Protein AF-N8W7N8-F1 (afdb_monomer_lite)

pLDDT: mean 91.44, std 11.89, range [26.0, 98.56]

InterPro domains:
  IPR021815 Type VI immunity for VRR-NUC [PF11876] (74-200)

Secondary structure (DSSP, 8-state):
-------PPPHHHHHHHHHHHHHHS-EE-TTS-EEEEEEEEEEEEEESTTSHHHHHHHHHHHHHHHHHS---EEEETTT-SS-EE--HHHHHHHHHHHHH-SS-EEEEESSSSTTS--SSEEEEE--SSSSSPEEEEEEEEGGGGGSHHHHHHHHHHHHHHHHHSEEEEEEEEEEEE--TT-GGGHHHHHHHHHH-TTSB--------

Structure (mmCIF, N/CA/C/O backbone):
data_AF-N8W7N8-F1
#
_entry.id   AF-N8W7N8-F1
#
loop_
_atom_site.group_PDB
_atom_site.id
_atom_site.type_symbol
_atom_site.label_atom_id
_atom_site.label_alt_id
_atom_site.label_comp_id
_atom_site.label_asym_id
_atom_site.label_entity_id
_atom_site.label_seq_id
_atom_site.pdbx_PDB_ins_code
_atom_site.Cartn_x
_atom_site.Cartn_y
_atom_site.Cartn_z
_atom_site.occupancy
_atom_site.B_iso_or_equiv
_atom_site.auth_seq_id
_atom_site.auth_comp_id
_atom_site.auth_asym_id
_atom_site.auth_atom_id
_atom_site.pdbx_PDB_model_num
ATOM 1 N N . MET A 1 1 ? -47.845 -12.592 1.139 1.00 47.28 1 MET A N 1
ATOM 2 C CA . MET A 1 1 ? -46.427 -12.385 0.779 1.00 47.28 1 MET A CA 1
ATOM 3 C C . MET A 1 1 ? -45.935 -11.209 1.610 1.00 47.28 1 MET A C 1
ATOM 5 O O . MET A 1 1 ? -46.330 -10.089 1.321 1.00 47.28 1 MET A O 1
ATOM 9 N N . HIS A 1 2 ? -45.225 -11.456 2.715 1.00 52.06 2 HIS A N 1
ATOM 10 C CA . HIS A 1 2 ? -44.661 -10.369 3.522 1.00 52.06 2 HIS A CA 1
ATOM 11 C C . HIS A 1 2 ? -43.436 -9.820 2.793 1.00 52.06 2 HIS A C 1
ATOM 13 O O . HIS A 1 2 ? -42.448 -10.530 2.623 1.00 52.06 2 HIS A O 1
ATOM 19 N N . LEU A 1 3 ? -43.534 -8.582 2.315 1.00 53.06 3 LEU A N 1
ATOM 20 C CA . LEU A 1 3 ? -42.387 -7.827 1.832 1.00 53.06 3 LEU A CA 1
ATOM 21 C C . LEU A 1 3 ? -41.553 -7.463 3.060 1.00 53.06 3 LEU A C 1
ATOM 23 O O . LEU A 1 3 ? -41.979 -6.661 3.886 1.00 53.06 3 LEU A O 1
ATOM 27 N N . VAL A 1 4 ? -40.401 -8.111 3.218 1.00 64.19 4 VAL A N 1
ATOM 28 C CA . VAL A 1 4 ? -39.387 -7.665 4.173 1.00 64.19 4 VAL A CA 1
ATOM 29 C C . VAL A 1 4 ? -38.777 -6.402 3.574 1.00 64.19 4 VAL A C 1
ATOM 31 O O . VAL A 1 4 ? -38.039 -6.479 2.592 1.00 64.19 4 VAL A O 1
ATOM 34 N N . GLU A 1 5 ? -39.124 -5.236 4.117 1.00 61.53 5 GLU A N 1
ATOM 35 C CA . GLU A 1 5 ? -38.420 -4.000 3.784 1.00 61.53 5 GLU A CA 1
ATOM 36 C C . GLU A 1 5 ? -36.974 -4.133 4.258 1.00 61.53 5 GLU A C 1
ATOM 38 O O . GLU A 1 5 ? -36.689 -4.255 5.450 1.00 61.53 5 GLU A O 1
ATOM 43 N N . LYS A 1 6 ? -36.045 -4.160 3.303 1.00 65.44 6 LYS A N 1
ATOM 44 C CA . LYS A 1 6 ? -34.618 -4.194 3.594 1.00 65.44 6 LYS A CA 1
ATOM 45 C C . LYS A 1 6 ? -34.212 -2.815 4.117 1.00 65.44 6 LYS A C 1
ATOM 47 O O . LYS A 1 6 ? -33.934 -1.918 3.327 1.00 65.44 6 LYS A O 1
ATOM 52 N N . GLN A 1 7 ? -34.192 -2.639 5.435 1.00 76.81 7 GLN A N 1
ATOM 53 C CA . GLN A 1 7 ? -33.527 -1.490 6.043 1.00 76.81 7 GLN A CA 1
ATOM 54 C C . GLN A 1 7 ? -32.016 -1.685 5.912 1.00 76.81 7 GLN A C 1
ATOM 56 O O . GLN A 1 7 ? -31.430 -2.569 6.534 1.00 76.81 7 GLN A O 1
ATOM 61 N N . SER A 1 8 ? -31.395 -0.890 5.045 1.00 80.38 8 SER A N 1
ATOM 62 C CA . SER A 1 8 ? -29.940 -0.775 4.994 1.00 80.38 8 SER A CA 1
ATOM 63 C C . SER A 1 8 ? -29.469 0.095 6.164 1.00 80.38 8 SER A C 1
ATOM 65 O O . SER A 1 8 ? -30.129 1.098 6.447 1.00 80.38 8 SER A O 1
ATOM 67 N N . PRO A 1 9 ? -28.346 -0.238 6.823 1.00 86.81 9 PRO A N 1
ATOM 68 C CA . PRO A 1 9 ? -27.777 0.616 7.859 1.00 86.81 9 PRO A CA 1
ATOM 69 C C . PRO A 1 9 ? -27.464 2.016 7.313 1.00 86.81 9 PRO A C 1
ATOM 71 O O . PRO A 1 9 ? -27.066 2.169 6.155 1.00 86.81 9 PRO A O 1
ATOM 74 N N . SER A 1 10 ? -27.624 3.035 8.151 1.00 92.88 10 SER A N 1
ATOM 75 C CA . SER A 1 10 ? -27.161 4.393 7.865 1.00 92.88 10 SER A CA 1
ATOM 76 C C . SER A 1 10 ? -25.632 4.452 7.801 1.00 92.88 10 SER A C 1
ATOM 78 O O . SER A 1 10 ? -24.935 3.625 8.388 1.00 92.88 10 SER A O 1
ATOM 80 N N . GLU A 1 11 ? -25.081 5.476 7.144 1.00 91.12 11 GLU A N 1
ATOM 81 C CA . GLU A 1 11 ? -23.626 5.687 7.093 1.00 91.12 11 GLU A CA 1
ATOM 82 C C . GLU A 1 11 ? -23.004 5.745 8.495 1.00 91.12 11 GLU A C 1
ATOM 84 O O . GLU A 1 11 ? -21.962 5.144 8.745 1.00 91.12 11 GLU A O 1
ATOM 89 N N . LYS A 1 12 ? -23.682 6.408 9.437 1.00 93.44 12 LYS A N 1
ATOM 90 C CA . LYS A 1 12 ? -23.231 6.508 10.826 1.00 93.44 12 LYS A CA 1
ATOM 91 C C . LYS A 1 12 ? -23.131 5.135 11.497 1.00 93.44 12 LYS A C 1
ATOM 93 O O . LYS A 1 12 ? -22.174 4.888 12.226 1.00 93.44 12 LYS A O 1
ATOM 98 N N . GLU A 1 13 ? -24.102 4.256 11.259 1.00 94.06 13 GLU A N 1
ATOM 99 C CA . GLU A 1 13 ? -24.088 2.888 11.788 1.00 94.06 13 GLU A CA 1
ATOM 100 C C . GLU A 1 13 ? -22.984 2.049 11.137 1.00 94.06 13 GLU A C 1
ATOM 102 O O . GLU A 1 13 ? -22.280 1.333 11.844 1.00 94.06 13 GLU A O 1
ATOM 107 N N . LEU A 1 14 ? -22.764 2.188 9.825 1.00 92.62 14 LEU A N 1
ATOM 108 C CA . LEU A 1 14 ? -21.668 1.509 9.124 1.00 92.62 14 LEU A CA 1
ATOM 109 C C . LEU A 1 14 ? -20.297 1.953 9.645 1.00 92.62 14 LEU A C 1
ATOM 111 O O . LEU A 1 14 ? -19.451 1.115 9.942 1.00 92.62 14 LEU A O 1
ATOM 115 N N . ILE A 1 15 ? -20.080 3.260 9.811 1.00 94.81 15 ILE A N 1
ATOM 116 C CA . ILE A 1 15 ? -18.830 3.795 10.368 1.00 94.81 15 ILE A CA 1
ATOM 117 C C . ILE A 1 15 ? -18.610 3.277 11.793 1.00 94.81 15 ILE A C 1
ATOM 119 O O . ILE A 1 15 ? -17.486 2.928 12.148 1.00 94.81 15 ILE A O 1
ATOM 123 N N . GLN A 1 16 ? -19.665 3.202 12.607 1.00 95.44 16 GLN A N 1
ATOM 124 C CA . GLN A 1 16 ? -19.563 2.667 13.962 1.00 95.44 16 GLN A CA 1
ATOM 125 C C . GLN A 1 16 ? -19.161 1.183 13.963 1.00 95.44 16 GLN A C 1
ATOM 127 O O . GLN A 1 16 ? -18.259 0.807 14.707 1.00 95.44 16 GLN A O 1
ATOM 132 N N . GLN A 1 17 ? -19.746 0.369 13.081 1.00 93.50 17 GLN A N 1
ATOM 133 C CA . GLN A 1 17 ? -19.361 -1.038 12.915 1.00 93.50 17 GLN A CA 1
ATOM 134 C C . GLN A 1 17 ? -17.904 -1.190 12.462 1.00 93.50 17 GLN A C 1
ATOM 136 O O . GLN A 1 17 ? -17.195 -2.065 12.951 1.00 93.50 17 GLN A O 1
ATOM 141 N N . ILE A 1 18 ? -17.427 -0.320 11.564 1.00 94.88 18 ILE A N 1
ATOM 142 C CA . ILE A 1 18 ? -16.023 -0.332 11.134 1.00 94.88 18 ILE A CA 1
ATOM 143 C C . ILE A 1 18 ? -15.091 0.017 12.300 1.00 94.88 18 ILE A C 1
ATOM 145 O O . ILE A 1 18 ? -14.068 -0.638 12.456 1.00 94.88 18 ILE A O 1
ATOM 149 N N . LYS A 1 19 ? -15.443 0.993 13.146 1.00 96.31 19 LYS A N 1
ATOM 150 C CA . LYS A 1 19 ? -14.649 1.347 14.340 1.00 96.31 19 LYS A CA 1
ATOM 151 C C . LYS A 1 19 ? -14.571 0.206 15.353 1.00 96.31 19 LYS A C 1
ATOM 153 O O . LYS A 1 19 ? -13.536 -0.002 15.981 1.00 96.31 19 LYS A O 1
ATOM 158 N N . GLU A 1 20 ? -15.665 -0.529 15.526 1.00 95.38 20 GLU A N 1
ATOM 159 C CA . GLU A 1 20 ? -15.693 -1.723 16.374 1.00 95.38 20 GLU A CA 1
ATOM 160 C C . GLU A 1 20 ? -14.794 -2.820 15.793 1.00 95.38 20 GLU A C 1
ATOM 162 O O . GLU A 1 20 ? -13.919 -3.325 16.498 1.00 95.38 20 GLU A O 1
ATOM 167 N N . ALA A 1 21 ? -14.917 -3.095 14.491 1.00 94.44 21 ALA A N 1
ATOM 168 C CA . ALA A 1 21 ? -14.073 -4.057 13.792 1.00 94.44 21 ALA A CA 1
ATOM 169 C C . ALA A 1 21 ? -12.584 -3.661 13.802 1.00 94.44 21 ALA A C 1
ATOM 171 O O . ALA A 1 21 ? -11.738 -4.519 14.019 1.00 94.44 21 ALA A O 1
ATOM 172 N N . GLU A 1 22 ? -12.240 -2.380 13.626 1.00 95.69 22 GLU A N 1
ATOM 173 C CA . GLU A 1 22 ? -10.859 -1.879 13.724 1.00 95.69 22 GLU A CA 1
ATOM 174 C C . GLU A 1 22 ? -10.228 -2.281 15.061 1.00 95.69 22 GLU A C 1
ATOM 176 O O . GLU A 1 22 ? -9.103 -2.777 15.091 1.00 95.69 22 GLU A O 1
ATOM 181 N N . ARG A 1 23 ? -10.969 -2.120 16.164 1.00 95.44 23 ARG A N 1
ATOM 182 C CA . ARG A 1 23 ? -10.496 -2.493 17.500 1.00 95.44 23 ARG A CA 1
ATOM 183 C C . ARG A 1 23 ? -10.399 -4.007 17.684 1.00 95.44 23 ARG A C 1
ATOM 185 O O . ARG A 1 23 ? -9.456 -4.469 18.319 1.00 95.44 23 ARG A O 1
ATOM 192 N N . GLU A 1 24 ? -11.375 -4.767 17.192 1.00 95.25 24 GLU A N 1
ATOM 193 C CA . GLU A 1 24 ? -11.400 -6.234 17.311 1.00 95.25 24 GLU A CA 1
ATOM 194 C C . GLU A 1 24 ? -10.289 -6.913 16.504 1.00 95.25 24 GLU A C 1
ATOM 196 O O . GLU A 1 24 ? -9.741 -7.931 16.929 1.00 95.25 24 GLU A O 1
ATOM 201 N N . LEU A 1 25 ? -9.970 -6.349 15.339 1.00 95.69 25 LEU A N 1
ATOM 202 C CA . LEU A 1 25 ? -9.059 -6.929 14.356 1.00 95.69 25 LEU A CA 1
ATOM 203 C C . LEU A 1 25 ? -7.611 -6.437 14.500 1.00 95.69 25 LEU A C 1
ATOM 205 O O . LEU A 1 25 ? -6.735 -6.836 13.730 1.00 95.69 25 LEU A O 1
ATOM 209 N N . LEU A 1 26 ? -7.352 -5.561 15.472 1.00 96.62 26 LEU A N 1
ATOM 210 C CA . LEU A 1 26 ? -6.017 -5.069 15.774 1.00 96.62 26 LEU A CA 1
ATOM 211 C C . LEU A 1 26 ? -5.222 -6.126 16.547 1.00 96.62 26 LEU A C 1
ATOM 213 O O . LEU A 1 26 ? -5.566 -6.499 17.670 1.00 96.62 26 LEU A O 1
ATOM 217 N N . MET A 1 27 ? -4.106 -6.558 15.969 1.00 96.12 27 MET A N 1
ATOM 218 C CA . MET A 1 27 ? -3.102 -7.367 16.652 1.00 96.12 27 MET A CA 1
ATOM 219 C C . MET A 1 27 ? -1.889 -6.502 16.967 1.00 96.12 27 MET A C 1
ATOM 221 O O . MET A 1 27 ? -1.332 -5.879 16.066 1.00 96.12 27 MET A O 1
ATOM 225 N N . LEU A 1 28 ? -1.456 -6.506 18.226 1.00 96.31 28 LEU A N 1
ATOM 226 C CA . LEU A 1 28 ? -0.277 -5.777 18.689 1.00 96.31 28 LEU A CA 1
ATOM 227 C C . LEU A 1 28 ? 0.830 -6.739 19.128 1.00 96.31 28 LEU A C 1
ATOM 229 O O . LEU A 1 28 ? 0.559 -7.846 19.604 1.00 96.31 28 LEU A O 1
ATOM 233 N N . ASP A 1 29 ? 2.078 -6.307 18.982 1.00 94.25 29 ASP A N 1
ATOM 234 C CA . ASP A 1 29 ? 3.225 -6.947 19.613 1.00 94.25 29 ASP A CA 1
ATOM 235 C C . ASP A 1 29 ? 3.373 -6.517 21.090 1.00 94.25 29 ASP A C 1
ATOM 237 O O . ASP A 1 29 ? 2.520 -5.841 21.663 1.00 94.25 29 ASP A O 1
ATOM 241 N N . LYS A 1 30 ? 4.469 -6.924 21.743 1.00 94.31 30 LYS A N 1
ATOM 242 C CA . LYS A 1 30 ? 4.734 -6.580 23.155 1.00 94.31 30 LYS A CA 1
ATOM 243 C C . LYS A 1 30 ? 5.088 -5.105 23.384 1.00 94.31 30 LYS A C 1
ATOM 245 O O . LYS A 1 30 ? 5.202 -4.700 24.538 1.00 94.31 30 LYS A O 1
ATOM 250 N N . SER A 1 31 ? 5.318 -4.355 22.313 1.00 94.81 31 SER A N 1
ATOM 251 C CA . SER A 1 31 ? 5.712 -2.946 22.309 1.00 94.81 31 SER A CA 1
ATOM 252 C C . SER A 1 31 ? 4.590 -2.055 21.761 1.00 94.81 31 SER A C 1
ATOM 254 O O . SER A 1 31 ? 4.859 -0.925 21.357 1.00 94.81 31 SER A O 1
ATOM 256 N N . ASP A 1 32 ? 3.354 -2.566 21.713 1.00 94.81 32 ASP A N 1
ATOM 257 C CA . ASP A 1 32 ? 2.173 -1.898 21.159 1.00 94.81 32 ASP A CA 1
ATOM 258 C C . ASP A 1 32 ? 2.303 -1.508 19.671 1.00 94.81 32 ASP A C 1
ATOM 260 O O . ASP A 1 32 ? 1.643 -0.583 19.193 1.00 94.81 32 ASP A O 1
ATOM 264 N N . GLN A 1 33 ? 3.133 -2.222 18.902 1.00 95.19 33 GLN A N 1
ATOM 265 C CA . GLN A 1 33 ? 3.225 -2.063 17.450 1.00 95.19 33 GLN A CA 1
ATOM 266 C C . GLN A 1 33 ? 2.249 -2.997 16.732 1.00 95.19 33 GLN A C 1
ATOM 268 O O . GLN A 1 33 ? 2.130 -4.174 17.071 1.00 95.19 33 GLN A O 1
ATOM 273 N N . ALA A 1 34 ? 1.571 -2.492 15.700 1.00 95.75 34 ALA A N 1
ATOM 274 C CA . ALA A 1 34 ? 0.611 -3.279 14.931 1.00 95.75 34 ALA A CA 1
ATOM 275 C C . ALA A 1 34 ? 1.294 -4.413 14.145 1.00 95.75 34 ALA A C 1
ATOM 277 O O . ALA A 1 34 ? 2.218 -4.181 13.368 1.00 95.75 34 ALA A O 1
ATOM 278 N N . LEU A 1 35 ? 0.796 -5.637 14.311 1.00 95.94 35 LEU A N 1
ATOM 279 C CA . LEU A 1 35 ? 1.160 -6.848 13.561 1.00 95.94 35 LEU A CA 1
ATOM 280 C C . LEU A 1 35 ? 0.059 -7.281 12.583 1.00 95.94 35 LEU A C 1
ATOM 282 O O . LEU A 1 35 ? 0.312 -8.043 11.658 1.00 95.94 35 LEU A O 1
ATOM 286 N N . ALA A 1 36 ? -1.164 -6.805 12.794 1.00 95.44 36 ALA A N 1
ATOM 287 C CA . ALA A 1 36 ? -2.275 -6.906 11.861 1.00 95.44 36 ALA A CA 1
ATOM 288 C C . ALA A 1 36 ? -3.255 -5.776 12.173 1.00 95.44 36 ALA A C 1
ATOM 290 O O . ALA A 1 36 ? -3.486 -5.483 13.348 1.00 95.44 36 ALA A O 1
ATOM 291 N N . GLN A 1 37 ? -3.814 -5.133 11.153 1.00 96.00 37 GLN A N 1
ATOM 292 C CA . GLN A 1 37 ? -4.807 -4.075 11.347 1.00 96.00 37 GLN A CA 1
ATOM 293 C C . GLN A 1 37 ? -5.768 -3.978 10.167 1.00 96.00 37 GLN A C 1
ATOM 295 O O . GLN A 1 37 ? -5.388 -4.247 9.028 1.00 96.00 37 GLN A O 1
ATOM 300 N N . LEU A 1 38 ? -7.003 -3.557 10.440 1.00 96.94 38 LEU A N 1
ATOM 301 C CA . LEU A 1 38 ? -7.981 -3.253 9.401 1.00 96.94 38 LEU A CA 1
ATOM 302 C C . LEU A 1 38 ? -7.470 -2.093 8.532 1.00 96.94 38 LEU A C 1
ATOM 304 O O . LEU A 1 38 ? -7.038 -1.061 9.049 1.00 96.94 38 LEU A O 1
ATOM 308 N N . SER A 1 39 ? -7.520 -2.259 7.215 1.00 96.69 39 SER A N 1
ATOM 309 C CA . SER A 1 39 ? -7.037 -1.273 6.248 1.00 96.69 39 SER A CA 1
ATOM 310 C C . SER A 1 39 ? -8.046 -1.022 5.135 1.00 96.69 39 SER A C 1
ATOM 312 O O . SER A 1 39 ? -8.930 -1.839 4.859 1.00 96.69 39 SER A O 1
ATOM 314 N N . LEU A 1 40 ? -7.892 0.129 4.479 1.00 97.25 40 LEU A N 1
ATOM 315 C CA . LEU A 1 40 ? -8.426 0.345 3.140 1.00 97.25 40 LEU A CA 1
ATOM 316 C C . LEU A 1 40 ? -7.337 -0.013 2.134 1.00 97.25 40 LEU A C 1
ATOM 318 O O . LEU A 1 40 ? -6.282 0.622 2.105 1.00 97.25 40 LEU A O 1
ATOM 322 N N . THR A 1 41 ? -7.603 -1.002 1.298 1.00 96.50 41 THR A N 1
ATOM 323 C CA . THR A 1 41 ? -6.657 -1.525 0.318 1.00 96.50 41 THR A CA 1
ATOM 324 C C . THR A 1 41 ? -7.098 -1.169 -1.086 1.00 96.50 41 THR A C 1
ATOM 326 O O . THR A 1 41 ? -8.279 -1.269 -1.408 1.00 96.50 41 THR A O 1
ATOM 329 N N . ILE A 1 42 ? -6.147 -0.800 -1.940 1.00 97.50 42 ILE A N 1
ATOM 330 C CA . ILE A 1 42 ? -6.302 -0.815 -3.395 1.00 97.50 42 ILE A CA 1
ATOM 331 C C . ILE A 1 42 ? -5.271 -1.795 -3.931 1.00 97.50 42 ILE A C 1
ATOM 333 O O . ILE A 1 42 ? -4.081 -1.502 -3.889 1.00 97.50 42 ILE A O 1
ATOM 337 N N . ARG A 1 43 ? -5.707 -2.926 -4.478 1.00 95.31 43 ARG A N 1
ATOM 338 C CA . ARG A 1 43 ? -4.835 -3.858 -5.190 1.00 95.31 43 ARG A CA 1
ATOM 339 C C . ARG A 1 43 ? -5.222 -3.920 -6.651 1.00 95.31 43 ARG A C 1
ATOM 341 O O . ARG A 1 43 ? -6.366 -4.210 -6.982 1.00 95.31 43 ARG A O 1
ATOM 348 N N . LEU A 1 44 ? -4.252 -3.707 -7.525 1.00 95.12 44 LEU A N 1
ATOM 349 C CA . LEU A 1 44 ? -4.434 -3.720 -8.965 1.00 95.12 44 LEU A CA 1
ATOM 350 C C . LEU A 1 44 ? -3.388 -4.604 -9.623 1.00 95.12 44 LEU A C 1
ATOM 352 O O . LEU A 1 44 ? -2.229 -4.663 -9.217 1.00 95.12 44 LEU A O 1
ATOM 356 N N . TYR A 1 45 ? -3.818 -5.210 -10.710 1.00 94.56 45 TYR A N 1
ATOM 357 C CA . TYR A 1 45 ? -3.005 -5.911 -11.673 1.00 94.56 45 TYR A CA 1
ATOM 358 C C . TYR A 1 45 ? -3.160 -5.181 -12.996 1.00 94.56 45 TYR A C 1
ATOM 360 O O . TYR A 1 45 ? -4.277 -4.859 -13.407 1.00 94.56 45 TYR A O 1
ATOM 368 N N . TYR A 1 46 ? -2.043 -4.854 -13.634 1.00 94.44 46 TYR A N 1
ATOM 369 C CA . TYR A 1 46 ? -2.025 -3.989 -14.807 1.00 94.44 46 TYR A CA 1
ATOM 370 C C . TYR A 1 46 ? -1.063 -4.511 -15.868 1.00 94.44 46 TYR A C 1
ATOM 372 O O . TYR A 1 46 ? -0.052 -5.161 -15.578 1.00 94.44 46 TYR A O 1
ATOM 380 N N . LEU A 1 47 ? -1.413 -4.230 -17.117 1.00 93.62 47 LEU A N 1
ATOM 381 C CA . LEU A 1 47 ? -0.630 -4.591 -18.287 1.00 93.62 47 LEU A CA 1
ATOM 382 C C . LEU A 1 47 ? 0.479 -3.568 -18.523 1.00 93.62 47 LEU A C 1
ATOM 384 O O . LEU A 1 47 ? 0.472 -2.465 -17.971 1.00 93.62 47 LEU A O 1
ATOM 388 N N . ASN A 1 48 ? 1.439 -3.934 -19.370 1.00 92.25 48 ASN A N 1
ATOM 389 C CA . ASN A 1 48 ? 2.457 -3.019 -19.886 1.00 92.25 48 ASN A CA 1
ATOM 390 C C . ASN A 1 48 ? 3.402 -2.400 -18.839 1.00 92.25 48 ASN A C 1
ATOM 392 O O . ASN A 1 48 ? 4.194 -1.529 -19.182 1.00 92.25 48 ASN A O 1
ATOM 396 N N . GLY A 1 49 ? 3.405 -2.871 -17.587 1.00 91.75 49 GLY A N 1
ATOM 397 C CA . GLY A 1 49 ? 4.338 -2.381 -16.565 1.00 91.75 49 GLY A CA 1
ATOM 398 C C . GLY A 1 49 ? 5.805 -2.751 -16.814 1.00 91.75 49 GLY A C 1
ATOM 399 O O . GLY A 1 49 ? 6.687 -2.067 -16.306 1.00 91.75 49 GLY A O 1
ATOM 400 N N . GLY A 1 50 ? 6.071 -3.794 -17.610 1.00 88.50 50 GLY A N 1
ATOM 401 C CA . GLY A 1 50 ? 7.426 -4.237 -17.958 1.00 88.50 50 GLY A CA 1
ATOM 402 C C . GLY A 1 50 ? 8.114 -3.444 -19.076 1.00 88.50 50 GLY A C 1
ATOM 403 O O . GLY A 1 50 ? 9.304 -3.644 -19.302 1.00 88.50 50 GLY A O 1
ATOM 404 N N . ASN A 1 51 ? 7.406 -2.542 -19.769 1.00 90.50 51 ASN A N 1
ATOM 405 C CA . ASN A 1 51 ? 8.019 -1.657 -20.766 1.00 90.50 51 ASN A CA 1
ATOM 406 C C . ASN A 1 51 ? 8.463 -0.317 -20.155 1.00 90.50 51 ASN A C 1
ATOM 408 O O . ASN A 1 51 ? 8.061 0.052 -19.052 1.00 90.50 51 ASN A O 1
ATOM 412 N N . GLU A 1 52 ? 9.262 0.446 -20.905 1.00 91.50 52 GLU A N 1
ATOM 413 C CA . GLU A 1 52 ? 9.796 1.746 -20.469 1.00 91.50 52 GLU A CA 1
ATOM 414 C C . GLU A 1 52 ? 8.709 2.756 -20.057 1.00 91.50 52 GLU A C 1
ATOM 416 O O . GLU A 1 52 ? 8.862 3.480 -19.070 1.00 91.50 52 GLU A O 1
ATOM 421 N N . GLU A 1 53 ? 7.583 2.810 -20.776 1.00 92.69 53 GLU A N 1
ATOM 422 C CA . GLU A 1 53 ? 6.495 3.743 -20.469 1.00 92.69 53 GLU A CA 1
ATOM 423 C C . GLU A 1 53 ? 5.758 3.354 -19.179 1.00 92.69 53 GLU A C 1
ATOM 425 O O . GLU A 1 53 ? 5.533 4.200 -18.309 1.00 92.69 53 GLU A O 1
ATOM 430 N N . GLY A 1 54 ? 5.406 2.076 -19.027 1.00 92.88 54 GLY A N 1
ATOM 431 C CA . GLY A 1 54 ? 4.757 1.535 -17.836 1.00 92.88 54 GLY A CA 1
ATOM 432 C C . GLY A 1 54 ? 5.644 1.657 -16.606 1.00 92.88 54 GLY A C 1
ATOM 433 O O . GLY A 1 54 ? 5.183 2.093 -15.552 1.00 92.88 54 GLY A O 1
ATOM 434 N N . LYS A 1 55 ? 6.943 1.404 -16.761 1.00 92.81 55 LYS A N 1
ATOM 435 C CA . LYS A 1 55 ? 7.943 1.626 -15.718 1.00 92.81 55 LYS A CA 1
ATOM 436 C C . LYS A 1 55 ? 8.033 3.097 -15.307 1.00 92.81 55 LYS A C 1
ATOM 438 O O . LYS A 1 55 ? 8.092 3.407 -14.118 1.00 92.81 55 LYS A O 1
ATOM 443 N N . LYS A 1 56 ? 7.979 4.031 -16.261 1.00 94.81 56 LYS A N 1
ATOM 444 C CA . LYS A 1 56 ? 7.933 5.471 -15.962 1.00 94.81 56 LYS A CA 1
ATOM 445 C C . LYS A 1 56 ? 6.655 5.859 -15.211 1.00 94.81 56 LYS A C 1
ATOM 447 O O . LYS A 1 56 ? 6.727 6.627 -14.254 1.00 94.81 56 LYS A O 1
ATOM 452 N N . LYS A 1 57 ? 5.497 5.314 -15.598 1.00 96.19 57 LYS A N 1
ATOM 453 C CA . LYS A 1 57 ? 4.217 5.510 -14.886 1.00 96.19 57 LYS A CA 1
ATOM 454 C C . LYS A 1 57 ? 4.291 4.984 -13.451 1.00 96.19 57 LYS A C 1
ATOM 456 O O . LYS A 1 57 ? 3.953 5.711 -12.522 1.00 96.19 57 LYS A O 1
ATOM 461 N N . ALA A 1 58 ? 4.816 3.775 -13.269 1.00 96.00 58 ALA A N 1
ATOM 462 C CA . ALA A 1 58 ? 5.098 3.170 -11.972 1.00 96.00 58 ALA A CA 1
ATOM 463 C C . ALA A 1 58 ? 5.974 4.074 -11.084 1.00 96.00 58 ALA A C 1
ATOM 465 O O . ALA A 1 58 ? 5.604 4.374 -9.950 1.00 96.00 58 ALA A O 1
ATOM 466 N N . LEU A 1 59 ? 7.095 4.576 -11.610 1.00 96.88 59 LEU A N 1
ATOM 467 C CA . LEU A 1 59 ? 7.986 5.486 -10.883 1.00 96.88 59 LEU A CA 1
ATOM 468 C C . LEU A 1 59 ? 7.312 6.817 -10.516 1.00 96.88 59 LEU A C 1
ATOM 470 O O . LEU A 1 59 ? 7.503 7.301 -9.402 1.00 96.88 59 LEU A O 1
ATOM 474 N N . ASN A 1 60 ? 6.487 7.384 -11.401 1.00 97.69 60 ASN A N 1
ATOM 475 C CA . ASN A 1 60 ? 5.719 8.599 -11.101 1.00 97.69 60 ASN A CA 1
ATOM 476 C C . ASN A 1 60 ? 4.719 8.378 -9.957 1.00 97.69 60 ASN A C 1
ATOM 478 O O . ASN A 1 60 ? 4.539 9.256 -9.115 1.00 97.69 60 ASN A O 1
ATOM 482 N N . ILE A 1 61 ? 4.081 7.206 -9.910 1.00 98.44 61 ILE A N 1
ATOM 483 C CA . ILE A 1 61 ? 3.155 6.837 -8.835 1.00 98.44 61 ILE A CA 1
ATOM 484 C C . ILE A 1 61 ? 3.904 6.694 -7.502 1.00 98.44 61 ILE A C 1
ATOM 486 O O . ILE A 1 61 ? 3.448 7.234 -6.494 1.00 98.44 61 ILE A O 1
ATOM 490 N N . ILE A 1 62 ? 5.074 6.040 -7.503 1.00 98.12 62 ILE A N 1
ATOM 491 C CA . ILE A 1 62 ? 5.949 5.946 -6.321 1.00 98.12 62 ILE A CA 1
ATOM 492 C C . ILE A 1 62 ? 6.335 7.345 -5.830 1.00 98.12 62 ILE A C 1
ATOM 494 O O . ILE A 1 62 ? 6.227 7.626 -4.637 1.00 98.12 62 ILE A O 1
ATOM 498 N N . ASP A 1 63 ? 6.743 8.239 -6.736 1.00 97.56 63 ASP A N 1
ATOM 499 C CA . ASP A 1 63 ? 7.133 9.603 -6.375 1.00 97.56 63 ASP A CA 1
ATOM 500 C C . ASP A 1 63 ? 5.949 10.401 -5.813 1.00 97.56 63 ASP A C 1
ATOM 502 O O . ASP A 1 63 ? 6.072 11.065 -4.787 1.00 97.56 63 ASP A O 1
ATOM 50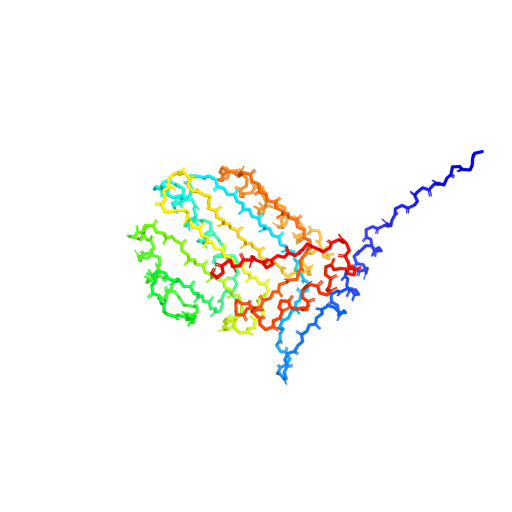6 N N . LYS A 1 64 ? 4.757 10.272 -6.405 1.00 98.44 64 LYS A N 1
ATOM 507 C CA . LYS A 1 64 ? 3.543 10.879 -5.849 1.00 98.44 64 LYS A CA 1
ATOM 508 C C . LYS A 1 64 ? 3.255 10.361 -4.438 1.00 98.44 64 LYS A C 1
ATOM 510 O O . LYS A 1 64 ? 2.985 11.165 -3.548 1.00 98.44 64 LYS A O 1
ATOM 515 N N . PHE A 1 65 ? 3.319 9.048 -4.221 1.00 98.56 65 PHE A N 1
ATOM 516 C CA . PHE A 1 65 ? 3.041 8.438 -2.919 1.00 98.56 65 PHE A CA 1
ATOM 517 C C . PHE A 1 65 ? 4.035 8.906 -1.852 1.00 98.56 65 PHE A C 1
ATOM 519 O O . PHE A 1 65 ? 3.620 9.356 -0.784 1.00 98.56 65 PHE A O 1
ATOM 526 N N . LYS A 1 66 ? 5.338 8.905 -2.171 1.00 97.44 66 LYS A N 1
ATOM 527 C CA . LYS A 1 66 ? 6.388 9.366 -1.250 1.00 97.44 66 LYS A CA 1
ATOM 528 C C . LYS A 1 66 ? 6.180 10.824 -0.813 1.00 97.44 66 LYS A C 1
ATOM 530 O O . LYS A 1 66 ? 6.474 11.168 0.321 1.00 97.44 66 LYS A O 1
ATOM 535 N N . ASN A 1 67 ? 5.703 11.678 -1.723 1.00 98.06 67 ASN A N 1
ATOM 536 C CA . ASN A 1 67 ? 5.507 13.103 -1.463 1.00 98.06 67 ASN A CA 1
ATOM 537 C C . ASN A 1 67 ? 4.194 13.367 -0.707 1.00 98.06 67 ASN A C 1
ATOM 539 O O . ASN A 1 67 ? 3.962 14.490 -0.270 1.00 98.06 67 ASN A O 1
ATOM 543 N N . THR A 1 68 ? 3.329 12.355 -0.585 1.00 98.25 68 THR A N 1
ATOM 544 C CA . THR A 1 68 ? 2.026 12.462 0.085 1.00 98.25 68 THR A CA 1
ATOM 545 C C . THR A 1 68 ? 2.104 12.005 1.544 1.00 98.25 68 THR A C 1
ATOM 547 O O . THR A 1 68 ? 1.462 12.611 2.398 1.00 98.25 68 THR A O 1
ATOM 550 N N . TYR A 1 69 ? 2.900 10.973 1.853 1.00 98.38 69 TYR A N 1
ATOM 551 C CA . TYR A 1 69 ? 2.894 10.329 3.172 1.00 98.38 69 TYR A CA 1
ATOM 552 C C . TYR A 1 69 ? 4.265 10.346 3.866 1.00 98.38 69 TYR A C 1
ATOM 554 O O . TYR A 1 69 ? 5.297 10.269 3.200 1.00 98.38 69 TYR A O 1
ATOM 562 N N . PRO A 1 70 ? 4.302 10.393 5.212 1.00 97.25 70 PRO A N 1
ATOM 563 C CA . PRO A 1 70 ? 5.540 10.452 5.990 1.00 97.25 70 PRO A CA 1
ATOM 564 C C . PRO A 1 70 ? 6.182 9.062 6.131 1.00 97.25 70 PRO A C 1
ATOM 566 O O . PRO A 1 70 ? 6.133 8.434 7.190 1.00 97.25 70 PRO A O 1
ATOM 569 N N . LEU A 1 71 ? 6.743 8.550 5.037 1.00 98.44 71 LEU A N 1
ATOM 570 C CA . LEU A 1 71 ? 7.375 7.231 4.988 1.00 98.44 71 LEU A CA 1
ATOM 571 C C . LEU A 1 71 ? 8.560 7.131 5.958 1.00 98.44 71 LEU A C 1
ATOM 573 O O . LEU A 1 71 ? 9.336 8.073 6.098 1.00 98.44 71 LEU A O 1
ATOM 577 N N . LYS A 1 72 ? 8.714 5.965 6.593 1.00 98.38 72 LYS A N 1
ATOM 578 C CA . LYS A 1 72 ? 9.784 5.686 7.566 1.00 98.38 72 LYS A CA 1
ATOM 579 C C . LYS A 1 72 ? 10.792 4.662 7.070 1.00 98.38 72 LYS A C 1
ATOM 581 O O . LYS A 1 72 ? 11.964 4.735 7.430 1.00 98.38 72 LYS A O 1
ATOM 586 N N . SER A 1 73 ? 10.369 3.712 6.241 1.00 98.44 73 SER A N 1
ATOM 587 C CA . SER A 1 73 ? 11.271 2.714 5.670 1.00 98.44 73 SER A CA 1
ATOM 588 C C . SER A 1 73 ? 10.833 2.279 4.275 1.00 98.44 73 SER A C 1
ATOM 590 O O . SER A 1 73 ? 9.704 2.517 3.834 1.00 98.44 73 SER A O 1
ATOM 592 N N . HIS A 1 74 ? 11.759 1.662 3.547 1.00 98.44 74 HIS A N 1
ATOM 593 C CA . HIS A 1 74 ? 11.455 1.026 2.276 1.00 98.44 74 HIS A CA 1
ATOM 594 C C . HIS A 1 74 ? 12.359 -0.174 2.007 1.00 98.44 74 HIS A C 1
ATOM 596 O O . HIS A 1 74 ? 13.480 -0.265 2.509 1.00 98.44 74 HIS A O 1
ATOM 602 N N . PHE A 1 75 ? 11.886 -1.065 1.145 1.00 98.12 75 PHE A N 1
ATOM 603 C CA . PHE A 1 75 ? 12.641 -2.188 0.621 1.00 98.12 75 PHE A CA 1
ATOM 604 C C . PHE A 1 75 ? 12.569 -2.180 -0.904 1.00 98.12 75 PHE A C 1
ATOM 606 O O . PHE A 1 75 ? 11.490 -2.239 -1.483 1.00 98.12 75 PHE A O 1
ATOM 613 N N . ALA A 1 76 ? 13.723 -2.064 -1.557 1.00 97.31 76 ALA A N 1
ATOM 614 C CA . ALA A 1 76 ? 13.847 -2.132 -3.008 1.00 97.31 76 ALA A CA 1
ATOM 615 C C . ALA A 1 76 ? 14.631 -3.401 -3.364 1.00 97.31 76 ALA A C 1
ATOM 617 O O . ALA A 1 76 ? 15.864 -3.391 -3.310 1.00 97.31 76 ALA A O 1
ATOM 618 N N . ALA A 1 77 ? 13.935 -4.484 -3.722 1.00 94.69 77 ALA A N 1
ATOM 619 C CA . ALA A 1 77 ? 14.536 -5.815 -3.892 1.00 94.69 77 ALA A CA 1
ATOM 620 C C . ALA A 1 77 ? 15.578 -5.875 -5.028 1.00 94.69 77 ALA A C 1
ATOM 622 O O . ALA A 1 77 ? 16.481 -6.704 -5.029 1.00 94.69 77 ALA A O 1
ATOM 623 N N . PHE A 1 78 ? 15.528 -4.926 -5.965 1.00 91.75 78 PHE A N 1
ATOM 624 C CA . PHE A 1 78 ? 16.527 -4.752 -7.026 1.00 91.75 78 PHE A CA 1
ATOM 625 C C . PHE A 1 78 ? 17.827 -4.055 -6.566 1.00 91.75 78 PHE A C 1
ATOM 627 O O . PHE A 1 78 ? 18.714 -3.784 -7.384 1.00 91.75 78 PHE A O 1
ATOM 634 N N . LYS A 1 79 ? 17.934 -3.686 -5.283 1.00 93.06 79 LYS A N 1
ATOM 635 C CA . LYS A 1 79 ? 19.019 -2.842 -4.756 1.00 93.06 79 LYS A CA 1
ATOM 636 C C . LYS A 1 79 ? 19.511 -3.248 -3.365 1.00 93.06 79 LYS A C 1
ATOM 638 O O . LYS A 1 79 ? 20.707 -3.121 -3.111 1.00 93.06 79 LYS A O 1
ATOM 643 N N . SER A 1 80 ? 18.634 -3.661 -2.455 1.00 85.62 80 SER A N 1
ATOM 644 C CA . SER A 1 80 ? 18.995 -4.023 -1.079 1.00 85.62 80 SER A CA 1
ATOM 645 C C . SER A 1 80 ? 18.605 -5.461 -0.750 1.00 85.62 80 SER A C 1
ATOM 647 O O . SER A 1 80 ? 17.766 -6.048 -1.419 1.00 85.62 80 SER A O 1
ATOM 649 N N . ASN A 1 81 ? 19.208 -6.014 0.307 1.00 89.75 81 ASN A N 1
ATOM 650 C CA . ASN A 1 81 ? 18.862 -7.337 0.849 1.00 89.75 81 ASN A CA 1
ATOM 651 C C . ASN A 1 81 ? 17.767 -7.266 1.932 1.00 89.75 81 ASN A C 1
ATOM 653 O O . ASN A 1 81 ? 17.493 -8.258 2.597 1.00 89.75 81 ASN A O 1
ATOM 657 N N . GLY A 1 82 ? 17.196 -6.084 2.163 1.00 94.38 82 GLY A N 1
ATOM 658 C CA . GLY A 1 82 ? 16.189 -5.853 3.191 1.00 94.38 82 GLY A CA 1
ATOM 659 C C . GLY A 1 82 ? 15.798 -4.384 3.303 1.00 94.38 82 GLY A C 1
ATOM 660 O O . GLY A 1 82 ? 16.212 -3.548 2.484 1.00 94.38 82 GLY A O 1
ATOM 661 N N . PHE A 1 83 ? 15.001 -4.090 4.329 1.00 97.31 83 PHE A N 1
ATOM 662 C CA . PHE A 1 83 ? 14.521 -2.747 4.634 1.00 97.31 83 PHE A CA 1
ATOM 663 C C . PHE A 1 83 ? 15.658 -1.803 5.016 1.00 97.31 83 PHE A C 1
ATOM 665 O O . PHE A 1 83 ? 16.598 -2.172 5.720 1.00 97.31 83 PHE A O 1
ATOM 672 N N . VAL A 1 84 ? 15.535 -0.561 4.565 1.00 97.75 84 VAL A N 1
ATOM 673 C CA . VAL A 1 84 ? 16.379 0.559 4.977 1.00 97.75 84 VAL A CA 1
ATOM 674 C C . VAL A 1 84 ? 15.497 1.726 5.406 1.00 97.75 84 VAL A C 1
ATOM 676 O O . VAL A 1 84 ? 14.355 1.852 4.957 1.00 97.75 84 VAL A O 1
ATOM 679 N N . GLU A 1 85 ? 16.037 2.587 6.266 1.00 98.25 85 GLU A N 1
ATOM 680 C CA . GLU A 1 85 ? 15.380 3.829 6.671 1.00 98.25 85 GLU A CA 1
ATOM 681 C C . GLU A 1 85 ? 15.076 4.707 5.452 1.00 98.25 85 GLU A C 1
ATOM 683 O O . GLU A 1 85 ? 15.910 4.864 4.553 1.00 98.25 85 GLU A O 1
ATOM 688 N N . PHE A 1 86 ? 13.881 5.294 5.436 1.00 98.31 86 PHE A N 1
ATOM 689 C CA . PHE A 1 86 ? 13.450 6.186 4.376 1.00 98.31 86 PHE A CA 1
ATOM 690 C C . PHE A 1 86 ? 14.030 7.585 4.587 1.00 98.31 86 PHE A C 1
ATOM 692 O O . PHE A 1 86 ? 13.583 8.373 5.412 1.00 98.31 86 PHE A O 1
ATOM 699 N N . THR A 1 87 ? 15.036 7.896 3.783 1.00 98.06 87 THR A N 1
ATOM 700 C CA . THR A 1 87 ? 15.675 9.213 3.673 1.00 98.06 87 THR A CA 1
ATOM 701 C C . THR A 1 87 ? 15.760 9.630 2.210 1.00 98.06 87 THR A C 1
ATOM 703 O O . THR A 1 87 ? 15.847 8.764 1.331 1.00 98.06 87 THR A O 1
ATOM 706 N N . ASP A 1 88 ? 15.869 10.931 1.924 1.00 97.12 88 ASP A N 1
ATOM 707 C CA . ASP A 1 88 ? 16.090 11.424 0.554 1.00 97.12 88 ASP A CA 1
ATOM 708 C C . ASP A 1 88 ? 17.268 10.717 -0.125 1.00 97.12 88 ASP A C 1
ATOM 710 O O . ASP A 1 88 ? 17.176 10.277 -1.271 1.00 97.12 88 ASP A O 1
ATOM 714 N N . LYS A 1 89 ? 18.369 10.517 0.607 1.00 97.94 89 LYS A N 1
ATOM 715 C CA . LYS A 1 89 ? 19.551 9.811 0.102 1.00 97.94 89 LYS A CA 1
ATOM 716 C C . LYS A 1 89 ? 19.240 8.355 -0.260 1.00 97.94 89 LYS A C 1
ATOM 718 O O . LYS A 1 89 ? 19.645 7.891 -1.329 1.00 97.94 89 LYS A O 1
ATOM 723 N N . SER A 1 90 ? 18.550 7.624 0.618 1.00 97.75 90 SER A N 1
ATOM 724 C CA . SER A 1 90 ? 18.187 6.218 0.381 1.00 97.75 90 SER A CA 1
ATOM 725 C C . SER A 1 90 ? 17.234 6.062 -0.811 1.00 97.75 90 SER A C 1
ATOM 727 O O . SER A 1 90 ? 17.480 5.199 -1.665 1.00 97.75 90 SER A O 1
ATOM 729 N N . TYR A 1 91 ? 16.247 6.964 -0.921 1.00 97.94 91 TYR A N 1
ATOM 730 C CA . TYR A 1 91 ? 15.269 7.020 -1.997 1.00 97.94 91 TYR A CA 1
ATOM 731 C C . TYR A 1 91 ? 15.944 7.337 -3.325 1.00 97.94 91 TYR A C 1
ATOM 733 O O . TYR A 1 91 ? 15.823 6.551 -4.254 1.00 97.94 91 TYR A O 1
ATOM 741 N N . GLN A 1 92 ? 16.719 8.423 -3.418 1.00 97.56 92 GLN A N 1
ATOM 742 C CA . GLN A 1 92 ? 17.394 8.808 -4.664 1.00 97.56 92 GLN A CA 1
ATOM 743 C C . GLN A 1 92 ? 18.369 7.725 -5.139 1.00 97.56 92 GLN A C 1
ATOM 745 O O . GLN A 1 92 ? 18.469 7.431 -6.330 1.00 97.56 92 GLN A O 1
ATOM 750 N N . SER A 1 93 ? 19.053 7.070 -4.199 1.00 97.00 93 SER A N 1
ATOM 751 C CA . SER A 1 93 ? 19.912 5.927 -4.499 1.00 97.00 93 SER A CA 1
ATOM 752 C C . SER A 1 93 ? 19.127 4.735 -5.066 1.00 97.00 93 SER A C 1
ATOM 754 O O . SER A 1 93 ? 19.595 4.102 -6.012 1.00 97.00 93 SER A O 1
ATOM 756 N N . ALA A 1 94 ? 17.948 4.423 -4.518 1.00 97.50 94 ALA A N 1
ATOM 757 C CA . ALA A 1 94 ? 17.077 3.377 -5.053 1.00 97.50 94 ALA A CA 1
ATOM 758 C C . ALA A 1 94 ? 16.455 3.782 -6.393 1.00 97.50 94 ALA A C 1
ATOM 760 O O . ALA A 1 94 ? 16.532 3.010 -7.338 1.00 97.50 94 ALA A O 1
ATOM 761 N N . TYR A 1 95 ? 15.948 5.007 -6.519 1.00 97.12 95 TYR A N 1
ATOM 762 C CA . TYR A 1 95 ? 15.360 5.549 -7.740 1.00 97.12 95 TYR A CA 1
ATOM 763 C C . TYR A 1 95 ? 16.340 5.504 -8.917 1.00 97.12 95 TYR A C 1
ATOM 765 O O . TYR A 1 95 ? 15.994 5.031 -9.995 1.00 97.12 95 TYR A O 1
ATOM 773 N N . LYS A 1 96 ? 17.604 5.896 -8.707 1.00 96.12 96 LYS A N 1
ATOM 774 C CA . LYS A 1 96 ? 18.639 5.779 -9.744 1.00 96.12 96 LYS A CA 1
ATOM 775 C C . LYS A 1 96 ? 18.804 4.333 -10.220 1.00 96.12 96 LYS A C 1
ATOM 777 O O . LYS A 1 96 ? 18.865 4.094 -11.417 1.00 96.12 96 LYS A O 1
ATOM 782 N N . LYS A 1 97 ? 18.838 3.366 -9.296 1.00 96.06 97 LYS A N 1
ATOM 783 C CA . LYS A 1 97 ? 18.930 1.941 -9.650 1.00 96.06 97 LYS A CA 1
ATOM 784 C C . LYS A 1 97 ? 17.646 1.427 -10.311 1.00 96.06 97 LYS A C 1
ATOM 786 O O . LYS A 1 97 ? 17.711 0.558 -11.176 1.00 96.06 97 LYS A O 1
ATOM 791 N N . ALA A 1 98 ? 16.504 1.987 -9.926 1.00 95.25 98 ALA A N 1
ATOM 792 C CA . ALA A 1 98 ? 15.201 1.687 -10.489 1.00 95.25 98 ALA A CA 1
ATOM 793 C C . ALA A 1 98 ? 15.149 2.045 -11.983 1.00 95.25 98 ALA A C 1
ATOM 795 O O . ALA A 1 98 ? 14.567 1.299 -12.757 1.00 95.25 98 ALA A O 1
ATOM 796 N N . LEU A 1 99 ? 15.816 3.116 -12.427 1.00 93.12 99 LEU A N 1
ATOM 797 C CA . LEU A 1 99 ? 15.900 3.467 -13.853 1.00 93.12 99 LEU A CA 1
ATOM 798 C C . LEU A 1 99 ? 16.606 2.390 -14.693 1.00 93.12 99 LEU A C 1
ATOM 800 O O . LEU A 1 99 ? 16.167 2.125 -15.806 1.00 93.12 99 LEU A O 1
ATOM 804 N N . ASP A 1 100 ? 17.590 1.687 -14.129 1.00 90.88 100 ASP A N 1
ATOM 805 C CA . ASP A 1 100 ? 18.417 0.715 -14.862 1.00 90.88 100 ASP A CA 1
ATOM 806 C C . ASP A 1 100 ? 17.966 -0.751 -14.700 1.00 90.88 100 ASP A C 1
ATOM 808 O O . ASP A 1 100 ? 18.519 -1.643 -15.341 1.00 90.88 100 ASP A O 1
ATOM 812 N N . THR A 1 101 ? 17.018 -1.050 -13.803 1.00 89.19 101 THR A N 1
ATOM 813 C CA . THR A 1 101 ? 16.572 -2.438 -13.562 1.00 89.19 101 THR A CA 1
ATOM 814 C C . THR A 1 101 ? 15.506 -2.897 -14.555 1.00 89.19 101 THR A C 1
ATOM 816 O O . THR A 1 101 ? 14.618 -2.132 -14.919 1.00 89.19 101 THR A O 1
ATOM 819 N N . ASN A 1 102 ? 15.532 -4.172 -14.938 1.00 84.50 102 ASN A N 1
ATOM 820 C CA . ASN A 1 102 ? 14.504 -4.758 -15.807 1.00 84.50 102 ASN A CA 1
ATOM 821 C C . ASN A 1 102 ? 13.192 -5.044 -15.061 1.00 84.50 102 ASN A C 1
ATOM 823 O O . ASN A 1 102 ? 12.135 -5.106 -15.671 1.00 84.50 102 ASN A O 1
ATOM 827 N N . VAL A 1 103 ? 13.267 -5.252 -13.746 1.00 88.62 103 VAL A N 1
ATOM 828 C CA . VAL A 1 103 ? 12.113 -5.530 -12.885 1.00 88.62 103 VAL A CA 1
ATOM 829 C C . VAL A 1 103 ? 12.174 -4.583 -11.699 1.00 88.62 103 VAL A C 1
ATOM 831 O O . VAL A 1 103 ? 13.194 -4.513 -11.005 1.00 88.62 103 VAL A O 1
ATOM 834 N N . LEU A 1 104 ? 11.092 -3.840 -11.491 1.00 93.19 104 LEU A N 1
ATOM 835 C CA . LEU A 1 104 ? 10.865 -3.069 -10.283 1.00 93.19 104 LEU A CA 1
ATOM 836 C C . LEU A 1 104 ? 10.123 -3.941 -9.288 1.00 93.19 104 LEU A C 1
ATOM 838 O O . LEU A 1 104 ? 9.049 -4.441 -9.591 1.00 93.19 104 LEU A O 1
ATOM 842 N N . GLU A 1 105 ? 10.685 -4.061 -8.097 1.00 95.19 105 GLU A N 1
ATOM 843 C CA . GLU A 1 105 ? 10.011 -4.585 -6.919 1.00 95.19 105 GLU A CA 1
ATOM 844 C C . GLU A 1 105 ? 10.381 -3.668 -5.754 1.00 95.19 105 GLU A C 1
ATOM 846 O O . GLU A 1 105 ? 11.551 -3.578 -5.359 1.00 95.19 105 GLU A O 1
ATOM 851 N N . TRP A 1 106 ? 9.404 -2.890 -5.289 1.00 97.56 106 TRP A N 1
ATOM 852 C CA . TRP A 1 106 ? 9.622 -1.852 -4.287 1.00 97.56 106 TRP A CA 1
ATOM 853 C C . TRP A 1 106 ? 8.447 -1.794 -3.314 1.00 97.56 106 TRP A C 1
ATOM 855 O O . TRP A 1 106 ? 7.288 -1.721 -3.712 1.00 97.56 106 TRP A O 1
ATOM 865 N N . HIS A 1 107 ? 8.764 -1.805 -2.029 1.00 97.94 107 HIS A N 1
ATOM 866 C CA . HIS A 1 107 ? 7.843 -1.602 -0.927 1.00 97.94 107 HIS A CA 1
ATOM 867 C C . HIS A 1 107 ? 8.217 -0.328 -0.157 1.00 97.94 107 HIS A C 1
ATOM 869 O O . HIS A 1 107 ? 9.378 -0.156 0.213 1.00 97.94 107 HIS A O 1
ATOM 875 N N . LEU A 1 108 ? 7.261 0.567 0.083 1.00 98.56 108 LEU A N 1
ATOM 876 C CA . LEU A 1 108 ? 7.420 1.817 0.828 1.00 98.56 108 LEU A CA 1
ATOM 877 C C . LEU A 1 108 ? 6.382 1.854 1.946 1.00 98.56 108 LEU A C 1
ATOM 879 O O . LEU A 1 108 ? 5.220 1.549 1.695 1.00 98.56 108 LEU A O 1
ATOM 883 N N . THR A 1 109 ? 6.778 2.232 3.161 1.00 98.50 109 THR A N 1
ATOM 884 C CA . THR A 1 109 ? 5.876 2.147 4.315 1.00 98.50 109 THR A CA 1
ATOM 885 C C . THR A 1 109 ? 6.164 3.193 5.389 1.00 98.50 109 THR A C 1
ATOM 887 O O . THR A 1 109 ? 7.289 3.673 5.551 1.00 98.50 109 THR A O 1
ATOM 890 N N . THR A 1 110 ? 5.139 3.538 6.166 1.00 98.19 110 THR A N 1
ATOM 891 C CA . THR A 1 110 ? 5.277 4.318 7.408 1.00 98.19 110 THR A CA 1
ATOM 892 C C . THR A 1 110 ? 5.692 3.469 8.610 1.00 98.19 110 THR A C 1
ATOM 894 O O . THR A 1 110 ? 5.864 4.012 9.699 1.00 98.19 110 THR A O 1
ATOM 897 N N . ALA A 1 111 ? 5.831 2.151 8.449 1.00 97.38 111 ALA A N 1
ATOM 898 C CA . ALA A 1 111 ? 6.456 1.278 9.437 1.00 97.38 111 ALA A CA 1
ATOM 899 C C . ALA A 1 111 ? 7.980 1.472 9.463 1.00 97.38 111 ALA A C 1
ATOM 901 O O . ALA A 1 111 ? 8.601 1.810 8.455 1.00 97.38 111 ALA A O 1
ATOM 902 N N . GLU A 1 112 ? 8.601 1.230 10.614 1.00 95.56 112 GLU A N 1
ATOM 903 C CA . GLU A 1 112 ? 10.059 1.354 10.786 1.00 95.56 112 GLU A CA 1
ATOM 904 C C . GLU A 1 112 ? 10.831 0.178 10.175 1.00 95.56 112 GLU A C 1
ATOM 906 O O . GLU A 1 112 ? 12.021 0.293 9.893 1.00 95.56 112 GLU A O 1
ATOM 911 N N . SER A 1 113 ? 10.156 -0.947 9.935 1.00 95.38 113 SER A N 1
ATOM 912 C CA . SER A 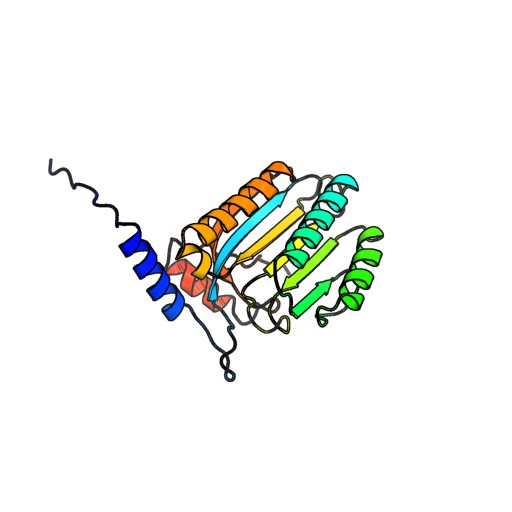1 113 ? 10.730 -2.131 9.301 1.00 95.38 113 SER A CA 1
ATOM 913 C C . SER A 1 113 ? 9.646 -2.994 8.649 1.00 95.38 113 SER A C 1
ATOM 915 O O . SER A 1 113 ? 8.454 -2.734 8.812 1.00 95.38 113 SER A O 1
ATOM 917 N N . GLY A 1 114 ? 10.062 -4.062 7.966 1.00 94.38 114 GLY A N 1
ATOM 918 C CA . GLY A 1 114 ? 9.165 -5.082 7.421 1.00 94.38 114 GLY A CA 1
ATOM 919 C C . GLY A 1 114 ? 8.493 -5.985 8.461 1.00 94.38 114 GLY A C 1
ATOM 920 O O . GLY A 1 114 ? 7.642 -6.781 8.080 1.00 94.38 114 GLY A O 1
ATOM 921 N N . GLN A 1 115 ? 8.839 -5.858 9.748 1.00 95.38 115 GLN A N 1
ATOM 922 C CA . GLN A 1 115 ? 8.359 -6.725 10.835 1.00 95.38 115 GLN A CA 1
ATOM 923 C C . GLN A 1 115 ? 7.061 -6.233 11.489 1.00 95.38 115 GLN A C 1
ATOM 925 O O . GLN A 1 115 ? 6.418 -6.985 12.215 1.00 95.38 115 GLN A O 1
ATOM 930 N N . VAL A 1 116 ? 6.661 -4.987 11.221 1.00 95.88 116 VAL A N 1
ATOM 931 C CA . VAL A 1 116 ? 5.423 -4.390 11.740 1.00 95.88 116 VAL A CA 1
ATOM 932 C C . VAL A 1 116 ? 4.572 -3.843 10.598 1.00 95.88 116 VAL A C 1
ATOM 934 O O . VAL A 1 116 ? 5.070 -3.524 9.517 1.00 95.88 116 VAL A O 1
ATOM 937 N N . SER A 1 117 ? 3.269 -3.762 10.828 1.00 95.62 117 SER A N 1
ATOM 938 C CA . SER A 1 117 ? 2.293 -3.244 9.879 1.00 95.62 117 SER A CA 1
ATOM 939 C C . SER A 1 117 ? 2.390 -1.719 9.774 1.00 95.62 117 SER A C 1
ATOM 941 O O . SER A 1 117 ? 2.438 -1.011 10.779 1.00 95.62 117 SER A O 1
ATOM 943 N N . GLY A 1 118 ? 2.402 -1.199 8.544 1.00 96.06 118 GLY A N 1
ATOM 944 C CA . GLY A 1 118 ? 2.368 0.239 8.270 1.00 96.06 118 GLY A CA 1
ATOM 945 C C . GLY A 1 118 ? 0.947 0.762 8.073 1.00 96.06 118 GLY A C 1
ATOM 946 O O . GLY A 1 118 ? 0.073 0.036 7.610 1.00 96.06 118 GLY A O 1
ATOM 947 N N . ASN A 1 119 ? 0.724 2.042 8.378 1.00 96.50 119 ASN A N 1
ATOM 948 C CA . ASN A 1 119 ? -0.552 2.716 8.109 1.00 96.50 119 ASN A CA 1
ATOM 949 C C . ASN A 1 119 ? -0.696 3.081 6.635 1.00 96.50 119 ASN A C 1
ATOM 951 O O . ASN A 1 119 ? -1.758 2.885 6.059 1.00 96.50 119 ASN A O 1
ATOM 955 N N . TYR A 1 120 ? 0.380 3.596 6.038 1.00 98.31 120 TYR A N 1
ATOM 956 C CA . TYR A 1 120 ? 0.448 3.840 4.605 1.00 98.31 120 TYR A CA 1
ATOM 957 C C . TYR A 1 120 ? 1.507 2.934 4.007 1.00 98.31 120 TYR A C 1
ATOM 959 O O . TYR A 1 120 ? 2.666 2.976 4.429 1.00 98.31 120 TYR A O 1
ATOM 967 N N . VAL A 1 121 ? 1.103 2.126 3.033 1.00 98.25 121 VAL A N 1
ATOM 968 C CA . VAL A 1 121 ? 1.970 1.174 2.339 1.00 98.25 121 VAL A CA 1
ATOM 969 C C . VAL A 1 121 ? 1.752 1.290 0.841 1.00 98.25 121 VAL A C 1
ATOM 971 O O . VAL A 1 121 ? 0.613 1.372 0.392 1.00 98.25 121 VAL A O 1
ATOM 974 N N . LEU A 1 122 ? 2.843 1.258 0.081 1.00 98.44 122 LEU A N 1
ATOM 975 C CA . LEU A 1 122 ? 2.839 1.047 -1.361 1.00 98.44 122 LEU A CA 1
ATOM 976 C C . LEU A 1 122 ? 3.761 -0.126 -1.684 1.00 98.44 122 LEU A C 1
ATOM 978 O O . LEU A 1 122 ? 4.965 -0.043 -1.442 1.00 98.44 122 LEU A O 1
ATOM 982 N N . SER A 1 123 ? 3.210 -1.181 -2.276 1.00 97.19 123 SER A N 1
ATOM 983 C CA . SER A 1 123 ? 3.970 -2.268 -2.895 1.00 97.19 123 SER A CA 1
ATOM 984 C C . SER A 1 123 ? 3.775 -2.226 -4.404 1.00 97.19 123 SER A C 1
ATOM 986 O O . SER A 1 123 ? 2.654 -2.094 -4.892 1.00 97.19 123 SER A O 1
ATOM 988 N N . ILE A 1 124 ? 4.857 -2.370 -5.158 1.00 96.31 124 ILE A N 1
ATOM 989 C CA . ILE A 1 124 ? 4.813 -2.410 -6.617 1.00 96.31 124 ILE A CA 1
ATOM 990 C C . ILE A 1 124 ? 5.720 -3.505 -7.156 1.00 96.31 124 ILE A C 1
ATOM 992 O O . ILE A 1 124 ? 6.850 -3.653 -6.693 1.00 96.31 124 ILE A O 1
ATOM 996 N N . GLY A 1 125 ? 5.225 -4.218 -8.167 1.00 94.75 125 GLY A N 1
ATOM 997 C CA . GLY A 1 125 ? 5.988 -5.158 -8.974 1.00 94.75 125 GLY A CA 1
ATOM 998 C C . GLY A 1 125 ? 5.722 -4.943 -10.460 1.00 94.75 125 GLY A C 1
ATOM 999 O O . GLY A 1 125 ? 4.564 -4.939 -10.877 1.00 94.75 125 GLY A O 1
ATOM 1000 N N . THR A 1 126 ? 6.763 -4.782 -11.275 1.00 93.94 126 THR A N 1
ATOM 1001 C CA . THR A 1 126 ? 6.620 -4.788 -12.738 1.00 93.94 126 THR A CA 1
ATOM 1002 C C . THR A 1 126 ? 6.941 -6.160 -13.308 1.00 93.94 126 THR A C 1
ATOM 1004 O O . THR A 1 126 ? 7.842 -6.856 -12.845 1.00 93.94 126 THR A O 1
ATOM 1007 N N . ALA A 1 127 ? 6.228 -6.542 -14.360 1.00 88.31 127 ALA A N 1
ATOM 1008 C CA . ALA A 1 127 ? 6.589 -7.702 -15.156 1.00 88.31 127 ALA A CA 1
ATOM 1009 C C . ALA A 1 127 ? 7.992 -7.539 -15.764 1.00 88.31 127 ALA A C 1
ATOM 1011 O O . ALA A 1 127 ? 8.472 -6.426 -15.972 1.00 88.31 127 ALA A O 1
ATOM 1012 N N . ARG A 1 128 ? 8.646 -8.665 -16.066 1.00 82.38 128 ARG A N 1
ATOM 1013 C CA . ARG A 1 128 ? 9.953 -8.681 -16.746 1.00 82.38 128 ARG A CA 1
ATOM 1014 C C . ARG A 1 128 ? 9.851 -8.309 -18.228 1.00 82.38 128 ARG A C 1
ATOM 1016 O O . ARG A 1 128 ? 10.839 -7.880 -18.814 1.00 82.38 128 ARG A O 1
ATOM 1023 N N . ASP A 1 129 ? 8.687 -8.525 -18.826 1.00 77.06 129 ASP A N 1
ATOM 1024 C CA . ASP A 1 129 ? 8.402 -8.272 -20.233 1.00 77.06 129 ASP A CA 1
ATOM 1025 C C . ASP A 1 129 ? 6.993 -7.679 -20.407 1.00 77.06 129 ASP A C 1
ATOM 1027 O O . ASP A 1 129 ? 6.271 -7.438 -19.436 1.00 77.06 129 ASP A O 1
ATOM 1031 N N . ASN A 1 130 ? 6.608 -7.431 -21.659 1.00 70.44 130 ASN A N 1
ATOM 1032 C CA . ASN A 1 130 ? 5.339 -6.788 -22.013 1.00 70.44 130 ASN A CA 1
ATOM 1033 C C . ASN A 1 130 ? 4.129 -7.730 -21.928 1.00 70.44 130 ASN A C 1
ATOM 1035 O O . ASN A 1 130 ? 3.002 -7.281 -22.124 1.00 70.44 130 ASN A O 1
ATOM 1039 N N . TYR A 1 131 ? 4.353 -9.020 -21.682 1.00 69.75 131 TYR A N 1
ATOM 1040 C CA . TYR A 1 131 ? 3.312 -10.045 -21.654 1.00 69.75 131 TYR A CA 1
ATOM 1041 C C . TYR A 1 131 ? 2.978 -10.480 -20.225 1.00 69.75 131 TYR A C 1
ATOM 1043 O O . TYR A 1 131 ? 1.900 -11.022 -19.981 1.00 69.75 131 TYR A O 1
ATOM 1051 N N . GLY A 1 132 ? 3.883 -10.238 -19.275 1.00 78.69 132 GLY A N 1
ATOM 1052 C CA . GLY A 1 132 ? 3.649 -10.492 -17.864 1.00 78.69 132 GLY A CA 1
ATOM 1053 C C . GLY A 1 132 ? 2.708 -9.474 -17.215 1.00 78.69 132 GLY A C 1
ATOM 1054 O O . GLY A 1 132 ? 2.620 -8.307 -17.602 1.00 78.69 132 GLY A O 1
ATOM 1055 N N . CYS A 1 133 ? 2.028 -9.921 -16.163 1.00 86.56 133 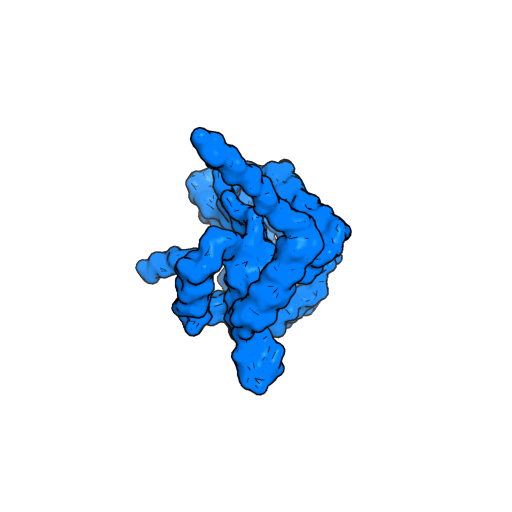CYS A N 1
ATOM 1056 C CA . CYS A 1 133 ? 1.182 -9.061 -15.352 1.00 86.56 133 CYS A CA 1
ATOM 1057 C C . CYS A 1 133 ? 2.018 -8.320 -14.304 1.00 86.56 133 CYS A C 1
ATOM 1059 O O . CYS A 1 133 ? 2.776 -8.936 -13.556 1.00 86.56 133 CYS A O 1
ATOM 1061 N N . SER A 1 134 ? 1.864 -7.000 -14.240 1.00 94.44 134 SER A N 1
ATOM 1062 C CA . SER A 1 134 ? 2.422 -6.177 -13.163 1.00 94.44 134 SER A CA 1
ATOM 1063 C C . SER A 1 134 ? 1.390 -6.026 -12.048 1.00 94.44 134 SER A C 1
ATOM 1065 O O . SER A 1 134 ? 0.196 -6.208 -12.293 1.00 94.44 134 SER A O 1
ATOM 1067 N N . TYR A 1 135 ? 1.824 -5.694 -10.833 1.00 94.81 135 TYR A N 1
ATOM 1068 C CA . TYR A 1 135 ? 0.928 -5.468 -9.702 1.00 94.81 135 TYR A CA 1
ATOM 1069 C C . TYR A 1 135 ? 1.281 -4.198 -8.933 1.00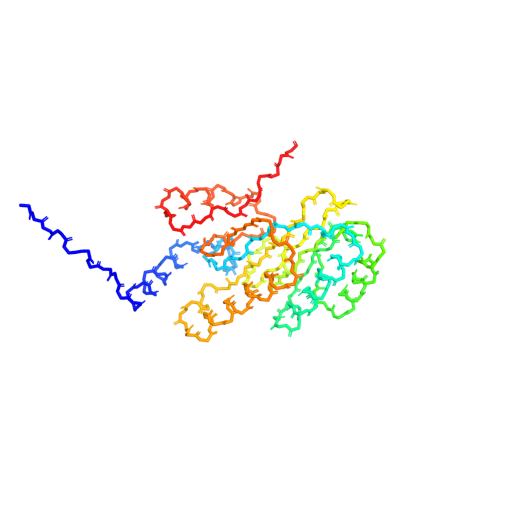 94.81 135 TYR A C 1
ATOM 1071 O O . TYR A 1 135 ? 2.423 -3.727 -8.928 1.00 94.81 135 TYR A O 1
ATOM 1079 N N . MET A 1 136 ? 0.272 -3.635 -8.283 1.00 95.88 136 MET A N 1
ATOM 1080 C CA . MET A 1 136 ? 0.409 -2.512 -7.374 1.00 95.88 136 MET A CA 1
ATOM 1081 C C . MET A 1 136 ? -0.586 -2.667 -6.235 1.00 95.88 136 MET A C 1
ATOM 1083 O O . MET A 1 136 ? -1.716 -3.106 -6.440 1.00 95.88 136 MET A O 1
ATOM 1087 N N . GLU A 1 137 ? -0.164 -2.306 -5.039 1.00 96.69 137 GLU A N 1
ATOM 1088 C CA . GLU A 1 137 ? -0.957 -2.422 -3.830 1.00 96.69 137 GLU A CA 1
ATOM 1089 C C . GLU A 1 137 ? -0.723 -1.196 -2.964 1.00 96.69 137 GLU A C 1
ATOM 1091 O O . GLU A 1 137 ? 0.419 -0.845 -2.669 1.00 96.69 137 GLU A O 1
ATOM 1096 N N . PHE A 1 138 ? -1.814 -0.568 -2.556 1.00 98.06 138 PHE A N 1
ATOM 1097 C CA . PHE A 1 138 ? -1.835 0.495 -1.574 1.00 98.06 138 PHE A CA 1
ATOM 1098 C C . PHE A 1 138 ? -2.596 0.014 -0.361 1.00 98.06 138 PHE A C 1
ATOM 1100 O O . PHE A 1 138 ? -3.680 -0.546 -0.511 1.00 98.06 138 PHE A O 1
ATOM 1107 N N . ASN A 1 139 ? -2.086 0.333 0.818 1.00 97.56 139 ASN A N 1
ATOM 1108 C CA . ASN A 1 139 ? -2.857 0.248 2.044 1.00 97.56 139 ASN A CA 1
ATOM 1109 C C . ASN A 1 139 ? -2.855 1.602 2.733 1.00 97.56 139 ASN A C 1
ATOM 1111 O O . ASN A 1 139 ? -1.822 2.269 2.802 1.00 97.56 139 ASN A O 1
ATOM 1115 N N . PHE A 1 140 ? -4.030 1.991 3.208 1.00 98.25 140 PHE A N 1
ATOM 1116 C CA . PHE A 1 140 ? -4.291 3.227 3.929 1.00 98.25 140 PHE A CA 1
ATOM 1117 C C . PHE A 1 140 ? -4.897 2.893 5.296 1.00 98.25 140 PHE A C 1
ATOM 1119 O O . PHE A 1 140 ? -5.553 1.849 5.435 1.00 98.25 140 PHE A O 1
ATOM 1126 N N . PRO A 1 141 ? -4.743 3.773 6.303 1.00 97.38 141 PRO A N 1
ATOM 1127 C CA . PRO A 1 141 ? -5.374 3.553 7.590 1.00 97.38 141 PRO A CA 1
ATOM 1128 C C . PRO A 1 141 ? -6.892 3.580 7.424 1.00 97.38 141 PRO A C 1
ATOM 1130 O O . PRO A 1 141 ? -7.441 4.435 6.721 1.00 97.38 141 PRO A O 1
ATOM 1133 N N . ILE A 1 142 ? -7.581 2.664 8.108 1.00 97.12 142 ILE A N 1
ATOM 1134 C CA . ILE A 1 142 ? -9.042 2.579 8.035 1.00 97.12 142 ILE A CA 1
ATOM 1135 C C . ILE A 1 142 ? -9.722 3.879 8.475 1.00 97.12 142 ILE A C 1
ATOM 1137 O O . ILE A 1 142 ? -10.794 4.208 7.976 1.00 97.12 142 ILE A O 1
ATOM 1141 N N . SER A 1 143 ? -9.059 4.682 9.311 1.00 96.44 143 SER A N 1
ATOM 1142 C CA . SER A 1 143 ? -9.558 5.979 9.758 1.00 96.44 143 SER A CA 1
ATOM 1143 C C . SER A 1 143 ? -9.868 6.977 8.640 1.00 96.44 143 SER A C 1
ATOM 1145 O O . SER A 1 143 ? -10.692 7.865 8.859 1.00 96.44 143 SER A O 1
ATOM 1147 N N . LEU A 1 144 ? -9.323 6.806 7.426 1.00 97.06 144 LEU A N 1
ATOM 1148 C CA . LEU A 1 144 ? -9.747 7.598 6.265 1.00 97.06 144 LEU A CA 1
ATOM 1149 C C . LEU A 1 144 ? -11.241 7.433 5.956 1.00 97.06 144 LEU A C 1
ATOM 1151 O O . LEU A 1 144 ? -11.863 8.367 5.458 1.00 97.06 144 LEU A O 1
ATOM 1155 N N . VAL A 1 145 ? -11.845 6.277 6.251 1.00 95.81 145 VAL A N 1
ATOM 1156 C CA . VAL A 1 145 ? -13.270 6.055 5.966 1.00 95.81 145 VAL A CA 1
ATOM 1157 C C . VAL A 1 145 ? -14.186 6.835 6.907 1.00 95.81 145 VAL A C 1
ATOM 1159 O O . VAL A 1 145 ? -15.358 7.021 6.586 1.00 95.81 145 VAL A O 1
ATOM 1162 N N . TYR A 1 146 ? -13.679 7.298 8.054 1.00 95.69 146 TYR A N 1
ATOM 1163 C CA . TYR A 1 146 ? -14.489 7.965 9.079 1.00 95.69 146 TYR A CA 1
ATOM 1164 C C . TYR A 1 146 ? -14.927 9.361 8.656 1.00 95.69 146 TYR A C 1
ATOM 1166 O O . TYR A 1 146 ? -15.994 9.809 9.065 1.00 95.69 146 TYR A O 1
ATOM 1174 N N . GLU A 1 147 ? -14.151 10.000 7.786 1.00 94.44 147 GLU A N 1
ATOM 1175 C CA . GLU A 1 147 ? -14.359 11.377 7.362 1.00 94.44 147 GLU A CA 1
ATOM 1176 C C . GLU A 1 147 ? -14.565 11.453 5.842 1.00 94.44 147 GLU A C 1
ATOM 1178 O O . GLU A 1 147 ? -13.982 10.689 5.068 1.00 94.44 147 GLU A O 1
ATOM 1183 N N . GLU A 1 148 ? -15.388 12.398 5.382 1.00 94.81 148 GLU A N 1
ATOM 1184 C CA . GLU A 1 148 ? -15.682 12.577 3.951 1.00 94.81 148 GLU A CA 1
ATOM 1185 C C . GLU A 1 148 ? -14.426 12.852 3.115 1.00 94.81 148 GLU A C 1
ATOM 1187 O O . GLU A 1 148 ? -14.280 12.321 2.012 1.00 94.81 148 GLU A O 1
ATOM 1192 N N . ASN A 1 149 ? -13.500 13.654 3.644 1.00 96.75 149 ASN A N 1
ATOM 1193 C CA . ASN A 1 149 ? -12.248 13.993 2.972 1.00 96.75 149 ASN A CA 1
ATOM 1194 C C . ASN A 1 149 ? -11.325 12.775 2.807 1.00 96.75 149 ASN A C 1
ATOM 1196 O O . ASN A 1 149 ? -10.718 12.627 1.749 1.00 96.75 149 ASN A O 1
ATOM 1200 N N . GLY A 1 150 ? -11.252 11.886 3.802 1.00 97.00 150 GLY A N 1
ATOM 1201 C CA . GLY A 1 150 ? -10.457 10.662 3.715 1.00 97.00 150 GLY A CA 1
ATOM 1202 C C . GLY A 1 150 ? -11.040 9.671 2.705 1.00 97.00 150 GLY A C 1
ATOM 1203 O O . GLY A 1 150 ? -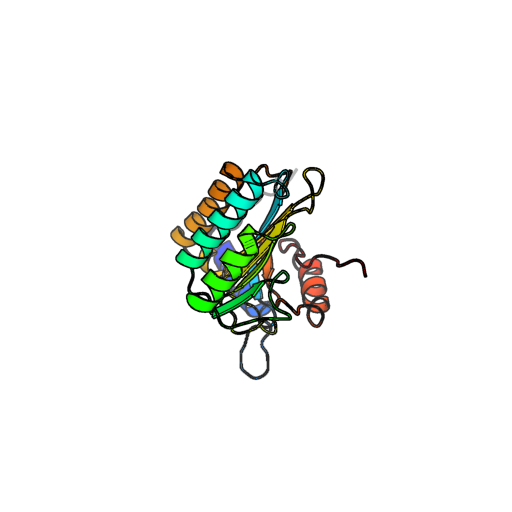10.306 9.085 1.908 1.00 97.00 150 GLY A O 1
ATOM 1204 N N . ARG A 1 151 ? -12.374 9.561 2.631 1.00 96.19 151 ARG A N 1
ATOM 1205 C CA . ARG A 1 151 ? -13.041 8.799 1.562 1.00 96.19 151 ARG A CA 1
ATOM 1206 C C . ARG A 1 151 ? -12.750 9.394 0.185 1.00 96.19 151 ARG A C 1
ATOM 1208 O O . ARG A 1 151 ? -12.432 8.653 -0.744 1.00 96.19 151 ARG A O 1
ATOM 1215 N N . ALA A 1 152 ? -12.824 10.718 0.048 1.00 98.00 152 ALA A N 1
ATOM 1216 C CA . ALA A 1 152 ? -12.502 11.404 -1.202 1.00 98.00 152 ALA A CA 1
ATOM 1217 C C . ALA A 1 152 ? -11.040 11.178 -1.625 1.00 98.00 152 ALA A C 1
ATOM 1219 O O . ALA A 1 152 ? -10.777 10.937 -2.804 1.00 98.00 152 ALA A O 1
ATOM 1220 N N . GLU A 1 153 ? -10.100 11.186 -0.677 1.00 97.94 153 GLU A N 1
ATOM 1221 C CA . GLU A 1 153 ? -8.695 10.854 -0.921 1.00 97.94 153 GLU A CA 1
ATOM 1222 C C . GLU A 1 153 ? -8.546 9.429 -1.474 1.00 97.94 153 GLU A C 1
ATOM 1224 O O . GLU A 1 153 ? -7.929 9.245 -2.527 1.00 97.94 153 GLU A O 1
ATOM 1229 N N . PHE A 1 154 ? -9.175 8.437 -0.838 1.00 98.06 154 PHE A N 1
ATOM 1230 C CA . PHE A 1 154 ? -9.152 7.046 -1.296 1.00 98.06 154 PHE A CA 1
ATOM 1231 C C . PHE A 1 154 ? -9.687 6.898 -2.732 1.00 98.06 154 PHE A C 1
ATOM 1233 O O . PHE A 1 154 ? -9.021 6.322 -3.596 1.00 98.06 154 PHE A O 1
ATOM 1240 N N . TYR A 1 155 ? -10.843 7.500 -3.040 1.00 97.88 155 TYR A N 1
ATOM 1241 C CA . TYR A 1 155 ? -11.402 7.491 -4.398 1.00 97.88 155 TYR A CA 1
ATOM 1242 C C . TYR A 1 155 ? -10.533 8.238 -5.419 1.00 97.88 155 TYR A C 1
ATOM 1244 O O . TYR A 1 155 ? -10.484 7.850 -6.594 1.00 97.88 155 TYR A O 1
ATOM 1252 N N . SER A 1 156 ? -9.827 9.290 -4.996 1.00 98.38 156 SER A N 1
ATOM 1253 C CA . SER A 1 156 ? -8.910 10.028 -5.867 1.00 98.38 156 SER A CA 1
ATOM 1254 C C . SER A 1 156 ? -7.721 9.166 -6.296 1.00 98.38 156 SER A C 1
ATOM 1256 O O . SER A 1 156 ? -7.338 9.203 -7.466 1.00 98.38 156 SER A O 1
ATOM 1258 N N . TRP A 1 157 ? -7.197 8.322 -5.399 1.00 98.50 157 TRP A N 1
ATOM 1259 C CA . TRP A 1 157 ? -6.152 7.355 -5.729 1.00 98.50 157 TRP A CA 1
ATOM 1260 C C . TRP A 1 157 ? -6.646 6.301 -6.713 1.00 98.50 157 TRP A C 1
ATOM 1262 O O . TRP A 1 157 ? -5.985 6.078 -7.724 1.00 98.50 157 TRP A O 1
ATOM 1272 N N . ILE A 1 158 ? -7.826 5.716 -6.484 1.00 98.00 158 ILE A N 1
ATOM 1273 C CA . ILE A 1 158 ? -8.429 4.750 -7.420 1.00 98.00 158 ILE A CA 1
ATOM 1274 C C . ILE A 1 158 ? -8.547 5.368 -8.820 1.00 98.00 158 ILE A C 1
ATOM 1276 O O . ILE A 1 158 ? -8.090 4.787 -9.805 1.00 98.00 158 ILE A O 1
ATOM 1280 N N . SER A 1 159 ? -9.106 6.578 -8.899 1.00 98.06 159 SER A N 1
ATOM 1281 C CA . SER A 1 159 ? -9.289 7.295 -10.165 1.00 98.06 159 SER A CA 1
ATOM 1282 C C . SER A 1 159 ? -7.952 7.583 -10.848 1.00 98.06 159 SER A C 1
ATOM 1284 O O . SER A 1 159 ? -7.803 7.341 -12.044 1.00 98.06 159 SER A O 1
ATOM 1286 N N . TYR A 1 160 ? -6.961 8.054 -10.086 1.00 98.44 160 TYR A N 1
ATOM 1287 C CA . TYR A 1 160 ? -5.622 8.337 -10.593 1.00 98.44 160 TYR A CA 1
ATOM 1288 C C . TYR A 1 160 ? -4.949 7.082 -11.163 1.00 98.44 160 TYR A C 1
ATOM 1290 O O . TYR A 1 160 ? -4.372 7.137 -12.248 1.00 98.44 160 TYR A O 1
ATOM 1298 N N . LEU A 1 161 ? -5.055 5.944 -10.475 1.00 97.75 161 LEU A N 1
ATOM 1299 C CA . LEU A 1 161 ? -4.455 4.684 -10.912 1.00 97.75 161 LEU A CA 1
ATOM 1300 C C . LEU A 1 161 ? -5.098 4.165 -12.200 1.00 97.75 161 LEU A C 1
ATOM 1302 O O . LEU A 1 161 ? -4.378 3.853 -13.144 1.00 97.75 161 LEU A O 1
ATOM 1306 N N . ILE A 1 162 ? -6.431 4.148 -12.278 1.00 96.12 162 ILE A N 1
ATOM 1307 C CA . ILE A 1 162 ? -7.167 3.690 -13.470 1.00 96.12 162 ILE A CA 1
ATOM 1308 C C . ILE A 1 162 ? -6.894 4.590 -14.686 1.00 96.12 162 ILE A C 1
ATOM 1310 O O . ILE A 1 162 ? -6.860 4.111 -15.814 1.00 96.12 162 ILE A O 1
ATOM 1314 N N . GLN A 1 163 ? -6.673 5.890 -14.479 1.00 97.12 163 GLN A N 1
ATOM 1315 C CA . GLN A 1 163 ? -6.349 6.820 -15.568 1.00 97.12 163 GLN A CA 1
ATOM 1316 C C . GLN A 1 163 ? -4.911 6.683 -16.081 1.00 97.12 163 GLN A C 1
ATOM 1318 O O . GLN A 1 163 ? -4.643 7.012 -17.235 1.00 97.12 163 GLN A O 1
ATOM 1323 N N . ASN A 1 164 ? -3.973 6.251 -15.233 1.00 97.00 164 ASN A N 1
ATOM 1324 C CA . ASN A 1 164 ? -2.550 6.204 -15.579 1.00 97.00 164 ASN A CA 1
ATOM 1325 C C . ASN A 1 164 ? -2.062 4.802 -15.959 1.00 97.00 164 ASN A C 1
ATOM 1327 O O . ASN A 1 164 ? -1.050 4.694 -16.652 1.00 97.00 164 ASN A O 1
ATOM 1331 N N . LEU A 1 165 ? -2.750 3.745 -15.527 1.00 95.19 165 LEU A N 1
ATOM 1332 C CA . LEU A 1 165 ? -2.378 2.354 -15.768 1.00 95.19 165 LEU A CA 1
ATOM 1333 C C . LEU A 1 165 ? -3.419 1.648 -16.636 1.00 95.19 165 LEU A C 1
ATOM 1335 O O . LEU A 1 165 ? -4.616 1.890 -16.523 1.00 95.19 165 LEU A O 1
ATOM 1339 N N . GLU A 1 166 ? -2.961 0.703 -17.453 1.00 94.38 166 GLU A N 1
ATOM 1340 C CA . GLU A 1 166 ? -3.846 -0.226 -18.155 1.00 94.38 166 GLU A CA 1
ATOM 1341 C C . GLU A 1 166 ? -4.253 -1.351 -17.199 1.00 94.38 166 GLU A C 1
ATOM 1343 O O . GLU A 1 166 ? -3.649 -2.425 -17.158 1.00 94.38 166 GLU A O 1
ATOM 1348 N N . VAL A 1 167 ? -5.226 -1.051 -16.341 1.00 95.12 167 VAL A N 1
ATOM 1349 C CA . VAL A 1 167 ? -5.699 -1.971 -15.304 1.00 95.12 167 VAL A CA 1
ATOM 1350 C C . VAL A 1 167 ? -6.408 -3.164 -15.945 1.00 95.12 167 VAL A C 1
ATOM 1352 O O . VAL A 1 167 ? -7.377 -3.001 -16.681 1.00 95.12 167 VAL A O 1
ATOM 1355 N N . LEU A 1 168 ? -5.936 -4.368 -15.620 1.00 93.06 168 LEU A N 1
ATOM 1356 C CA . LEU A 1 168 ? -6.540 -5.635 -16.025 1.00 93.06 168 LEU A CA 1
ATOM 1357 C C . LEU A 1 168 ? -7.609 -6.073 -15.021 1.00 93.06 168 LEU A C 1
ATOM 1359 O O . LEU A 1 168 ? -8.738 -6.378 -15.395 1.00 93.06 168 LEU A O 1
ATOM 1363 N N . HIS A 1 169 ? -7.242 -6.129 -13.741 1.00 92.25 169 HIS A N 1
ATOM 1364 C CA . HIS A 1 169 ? -8.147 -6.507 -12.662 1.00 92.25 169 HIS A CA 1
ATOM 1365 C C . HIS A 1 169 ? -7.678 -5.929 -11.330 1.00 92.25 169 HIS A C 1
ATOM 1367 O O . HIS A 1 169 ? -6.543 -5.477 -11.193 1.00 92.25 169 HIS A O 1
ATOM 1373 N N . GLY A 1 170 ? -8.544 -5.959 -10.324 1.00 92.19 170 GLY A N 1
ATOM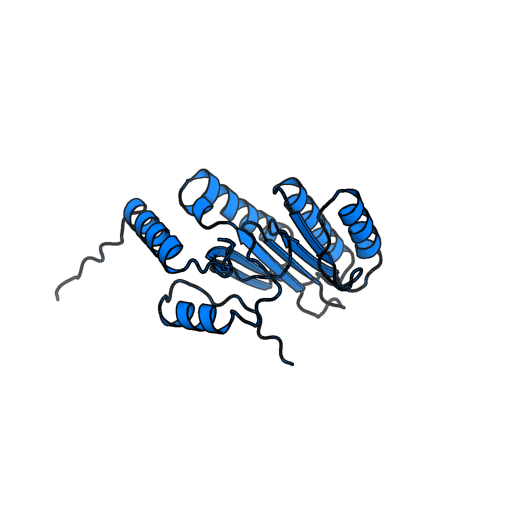 1374 C CA . GLY A 1 170 ? -8.183 -5.490 -8.999 1.00 92.19 170 GLY A CA 1
ATOM 1375 C C . GLY A 1 170 ? -9.354 -5.428 -8.037 1.00 92.19 170 GLY A C 1
ATOM 1376 O O . GLY A 1 170 ? -10.473 -5.820 -8.362 1.00 92.19 170 GLY A O 1
ATOM 1377 N N . TYR A 1 171 ? -9.058 -4.924 -6.851 1.00 92.75 171 TYR A N 1
ATOM 1378 C CA . TYR A 1 171 ? -9.966 -4.749 -5.736 1.00 92.75 171 TYR A CA 1
ATOM 1379 C C . TYR A 1 171 ? -9.654 -3.430 -5.027 1.00 92.75 171 TYR A C 1
ATOM 1381 O O . TYR A 1 171 ? -8.490 -3.050 -4.897 1.00 92.75 171 TYR A O 1
ATOM 1389 N N . ALA A 1 172 ? -10.695 -2.751 -4.551 1.00 95.38 172 ALA A N 1
ATOM 1390 C CA . ALA A 1 172 ? -10.567 -1.646 -3.618 1.00 95.38 172 ALA A CA 1
ATOM 1391 C C . ALA A 1 172 ? -11.604 -1.795 -2.497 1.00 95.38 172 ALA A C 1
ATOM 1393 O O . ALA A 1 172 ? -12.800 -1.875 -2.783 1.00 95.38 172 ALA A O 1
ATOM 1394 N N . GLY A 1 173 ? -11.165 -1.841 -1.239 1.00 94.75 173 GLY A N 1
ATOM 1395 C CA . GLY A 1 173 ? -12.056 -2.036 -0.092 1.00 94.75 173 GLY A CA 1
ATOM 1396 C C . GLY A 1 173 ? -11.321 -2.429 1.190 1.00 94.75 173 GLY A C 1
ATOM 1397 O O . GLY A 1 173 ? -10.150 -2.113 1.351 1.00 94.75 173 GLY A O 1
ATOM 1398 N N . LEU A 1 174 ? -12.011 -3.112 2.107 1.00 95.44 174 LEU A N 1
ATOM 1399 C CA . LEU A 1 174 ? -11.463 -3.563 3.389 1.00 95.44 174 LEU A CA 1
ATOM 1400 C C . LEU A 1 174 ? -10.538 -4.784 3.262 1.00 95.44 174 LEU A C 1
ATOM 1402 O O . LEU A 1 174 ? -10.879 -5.774 2.606 1.00 95.44 174 LEU A O 1
ATOM 1406 N N . SER A 1 175 ? -9.404 -4.739 3.949 1.00 94.94 175 SER A N 1
ATOM 1407 C CA . SER A 1 175 ? -8.495 -5.874 4.125 1.00 94.94 175 SER A CA 1
ATOM 1408 C C . SER A 1 175 ? -7.850 -5.855 5.514 1.00 94.94 175 SER A C 1
ATOM 1410 O O . SER A 1 175 ? -8.092 -4.946 6.307 1.00 94.94 175 SER A O 1
ATOM 1412 N N . ILE A 1 176 ? -7.020 -6.854 5.807 1.00 95.06 176 ILE A N 1
ATOM 1413 C CA . ILE A 1 176 ? -6.070 -6.826 6.913 1.00 95.06 176 ILE A CA 1
ATOM 1414 C C . ILE A 1 176 ? -4.678 -6.507 6.369 1.00 95.06 176 ILE A C 1
ATOM 1416 O O . ILE A 1 176 ? -4.074 -7.315 5.666 1.00 95.06 176 ILE A O 1
ATOM 1420 N N . GLN A 1 177 ? -4.138 -5.349 6.746 1.00 94.88 177 GLN A N 1
ATOM 1421 C CA . GLN A 1 177 ? -2.733 -5.044 6.517 1.00 94.88 177 GLN A CA 1
ATOM 1422 C C . GLN A 1 177 ? -1.874 -5.873 7.469 1.00 94.88 177 GLN A C 1
ATOM 1424 O O . GLN A 1 177 ? -2.031 -5.807 8.690 1.00 94.88 177 GLN A O 1
ATOM 1429 N N . LEU A 1 178 ? -0.921 -6.598 6.892 1.00 95.19 178 LEU A N 1
ATOM 1430 C CA . LEU A 1 178 ? 0.125 -7.320 7.608 1.00 95.19 178 LEU A CA 1
ATOM 1431 C C . LEU A 1 178 ? 1.491 -6.634 7.412 1.00 95.19 178 LEU A C 1
ATOM 1433 O O . LEU A 1 178 ? 1.663 -5.832 6.492 1.00 95.19 178 LEU A O 1
ATOM 1437 N N . PRO A 1 179 ? 2.497 -6.939 8.243 1.00 94.94 179 PRO A N 1
ATOM 1438 C CA . PRO A 1 179 ? 3.886 -6.599 7.968 1.00 94.94 179 PRO A CA 1
ATOM 1439 C C . PRO A 1 179 ? 4.328 -7.084 6.583 1.00 94.94 179 PRO A C 1
ATOM 1441 O O . PRO A 1 179 ? 3.733 -8.000 6.023 1.00 94.94 179 PRO A O 1
ATOM 1444 N N . HIS A 1 180 ? 5.408 -6.532 6.031 1.00 92.88 180 HIS A N 1
ATOM 1445 C CA . HIS A 1 180 ? 5.995 -7.108 4.814 1.00 92.88 180 HIS A CA 1
ATOM 1446 C C . HIS A 1 180 ? 6.409 -8.572 5.043 1.00 92.88 180 HIS A C 1
ATOM 1448 O O . HIS A 1 180 ? 6.094 -9.453 4.242 1.00 92.88 180 HIS A O 1
ATOM 1454 N N . ASP A 1 181 ? 7.003 -8.849 6.205 1.00 90.94 181 ASP A N 1
ATOM 1455 C CA . ASP A 1 181 ? 7.383 -10.181 6.673 1.00 90.94 181 ASP A CA 1
ATOM 1456 C C . ASP A 1 181 ? 6.174 -10.935 7.264 1.00 90.94 181 ASP A C 1
ATOM 1458 O O . ASP A 1 181 ? 6.220 -11.501 8.351 1.00 90.94 181 ASP A O 1
ATOM 1462 N N . ARG A 1 182 ? 5.059 -10.943 6.527 1.00 87.38 182 ARG A N 1
ATOM 1463 C CA . ARG A 1 182 ? 3.726 -11.415 6.947 1.00 87.38 182 ARG A CA 1
ATOM 1464 C C . ARG A 1 182 ? 3.575 -12.897 7.259 1.00 87.38 182 ARG A C 1
ATOM 1466 O O . ARG A 1 182 ? 2.539 -13.271 7.799 1.00 87.38 182 ARG A O 1
ATOM 1473 N N . HIS A 1 183 ? 4.514 -13.760 6.867 1.00 88.31 183 HIS A N 1
ATOM 1474 C CA . HIS A 1 183 ? 4.363 -15.222 6.972 1.00 88.31 183 HIS A CA 1
ATOM 1475 C C . HIS A 1 183 ? 3.879 -15.701 8.354 1.00 88.31 183 HIS A C 1
ATOM 1477 O O . HIS A 1 183 ? 2.987 -16.549 8.398 1.00 88.31 183 HIS A O 1
ATOM 1483 N N . PRO A 1 184 ? 4.361 -15.135 9.481 1.00 90.19 184 PRO A N 1
ATOM 1484 C CA . PRO A 1 184 ? 3.873 -15.502 10.804 1.00 90.19 184 PRO A CA 1
ATOM 1485 C C . PRO A 1 184 ? 2.417 -15.114 11.071 1.00 90.19 184 PRO A C 1
ATOM 1487 O O . PRO A 1 184 ? 1.852 -15.637 12.013 1.00 90.19 184 PRO A O 1
ATOM 1490 N N . TYR A 1 185 ? 1.802 -14.226 10.289 1.00 90.75 185 TYR A N 1
ATOM 1491 C CA . TYR A 1 185 ? 0.481 -13.638 10.555 1.00 90.75 185 TYR A CA 1
ATOM 1492 C C . TYR A 1 185 ? -0.585 -14.013 9.514 1.00 90.75 185 TYR A C 1
ATOM 1494 O O . TYR A 1 185 ? -1.758 -13.689 9.683 1.00 90.75 185 TYR A O 1
ATOM 1502 N N . GLN A 1 186 ? -0.224 -14.761 8.466 1.00 89.06 186 GLN A N 1
ATOM 1503 C CA . GLN A 1 186 ? -1.167 -15.227 7.437 1.00 89.06 186 GLN A CA 1
ATOM 1504 C C . GLN A 1 186 ? -2.313 -16.075 8.013 1.00 89.06 186 GLN A C 1
ATOM 1506 O O . GLN A 1 186 ? -3.440 -16.018 7.524 1.00 89.06 186 GLN A O 1
ATOM 1511 N N . PHE A 1 187 ? -2.056 -16.841 9.081 1.00 89.31 187 PHE A N 1
ATOM 1512 C CA . PHE A 1 187 ? -3.105 -17.614 9.753 1.00 89.31 187 PHE A CA 1
ATOM 1513 C C . PHE A 1 187 ? -4.197 -16.708 10.341 1.00 89.31 187 PHE A C 1
ATOM 1515 O O . PHE A 1 187 ? -5.361 -17.106 10.399 1.00 89.31 187 PHE A O 1
ATOM 1522 N N . TYR A 1 188 ? -3.821 -15.503 10.779 1.00 92.06 188 TYR A N 1
ATOM 1523 C CA . TYR A 1 188 ? -4.737 -14.541 11.370 1.00 92.06 188 TYR A CA 1
ATOM 1524 C C . TYR A 1 188 ? -5.632 -13.926 10.298 1.00 92.06 188 TYR A C 1
ATOM 1526 O O . TYR A 1 188 ? -6.851 -13.991 10.426 1.00 92.06 188 TYR A O 1
ATOM 1534 N N . GLU A 1 189 ? -5.053 -13.437 9.198 1.00 90.69 189 GLU A N 1
ATOM 1535 C CA . GLU A 1 189 ? -5.819 -12.944 8.044 1.00 90.69 189 GLU A CA 1
ATOM 1536 C C . GLU A 1 189 ? -6.789 -14.010 7.509 1.00 90.69 189 GLU A C 1
ATOM 1538 O O . GLU A 1 189 ? -7.961 -13.722 7.250 1.00 90.69 189 GLU A O 1
ATOM 1543 N N . TYR A 1 190 ? -6.343 -15.266 7.406 1.00 90.19 190 TYR A N 1
ATOM 1544 C CA . TYR A 1 190 ? -7.219 -16.371 7.023 1.00 90.19 190 TYR A CA 1
ATOM 1545 C C . TYR A 1 190 ? -8.385 -16.553 8.009 1.00 90.19 190 TYR A C 1
ATOM 1547 O O . TYR A 1 190 ? -9.528 -16.726 7.593 1.00 90.19 190 TYR A O 1
ATOM 1555 N N . GLY A 1 191 ? -8.131 -16.482 9.319 1.00 92.25 191 GLY A N 1
ATOM 1556 C CA . GLY A 1 191 ? -9.182 -16.534 10.338 1.00 92.25 191 GLY A CA 1
ATOM 1557 C C . GLY A 1 191 ? -10.205 -15.404 10.187 1.00 92.25 191 GLY A C 1
ATOM 1558 O O . GLY A 1 191 ? -11.410 -15.663 10.161 1.00 92.25 191 GLY A O 1
ATOM 1559 N N . VAL A 1 192 ? -9.725 -14.170 10.013 1.00 92.44 192 VAL A N 1
ATOM 1560 C CA . VAL A 1 192 ? -10.564 -12.975 9.848 1.00 92.44 192 VAL A CA 1
ATOM 1561 C C . VAL A 1 192 ? -11.442 -13.083 8.604 1.00 92.44 192 VAL A C 1
ATOM 1563 O O . VAL A 1 192 ? -12.657 -12.928 8.689 1.00 92.44 192 VAL A O 1
ATOM 1566 N N . THR A 1 193 ? -10.866 -13.412 7.453 1.00 90.56 193 THR A N 1
ATOM 1567 C CA . THR A 1 193 ? -11.593 -13.452 6.169 1.00 90.56 193 THR A CA 1
ATOM 1568 C C . THR A 1 193 ? -12.645 -14.563 6.102 1.00 90.56 193 THR A C 1
ATOM 1570 O O . THR A 1 193 ? -13.607 -14.467 5.340 1.00 90.56 193 THR A O 1
ATOM 1573 N N . ARG A 1 194 ? -12.543 -15.601 6.945 1.00 90.81 194 ARG A N 1
ATOM 1574 C CA . ARG A 1 194 ? -13.619 -16.596 7.109 1.00 90.81 194 ARG A CA 1
ATOM 1575 C C . ARG A 1 194 ? -14.791 -16.095 7.946 1.00 90.81 194 ARG A C 1
ATOM 1577 O O . ARG A 1 194 ? -15.914 -16.546 7.724 1.00 90.81 194 ARG A O 1
ATOM 1584 N N . GLN A 1 195 ? -14.531 -15.220 8.913 1.00 91.62 195 GLN A N 1
ATOM 1585 C CA . GLN A 1 195 ? -15.542 -14.688 9.825 1.00 91.62 195 GLN A CA 1
ATOM 1586 C C . GLN A 1 195 ? -16.218 -13.427 9.268 1.00 91.62 195 GLN A C 1
ATOM 1588 O O . GLN A 1 195 ? -17.422 -13.253 9.445 1.00 91.62 195 GLN A O 1
ATOM 1593 N N . TYR A 1 196 ? -15.472 -12.577 8.560 1.00 88.25 196 TYR A N 1
ATOM 1594 C CA . TYR A 1 196 ? -15.930 -11.284 8.059 1.00 88.25 196 TYR A CA 1
ATOM 1595 C C . TYR A 1 196 ? -15.946 -11.277 6.524 1.00 88.25 196 TYR A C 1
ATOM 1597 O O . TYR A 1 196 ? -14.941 -10.997 5.879 1.00 88.25 196 TYR A O 1
ATOM 1605 N N . TRP A 1 197 ? -17.109 -11.534 5.918 1.00 80.94 197 TRP A N 1
ATOM 1606 C CA . TRP A 1 197 ? -17.257 -11.638 4.452 1.00 80.94 197 TRP A CA 1
ATOM 1607 C C . TRP A 1 197 ? -17.006 -10.335 3.678 1.00 80.94 197 TRP A C 1
ATOM 1609 O O . TRP A 1 197 ? -16.869 -10.368 2.459 1.00 80.94 197 TRP A O 1
ATOM 1619 N N . GLY A 1 198 ? -16.977 -9.192 4.367 1.00 85.44 198 GLY A N 1
ATOM 1620 C CA . GLY A 1 198 ? -16.638 -7.895 3.777 1.00 85.44 198 GLY A CA 1
ATOM 1621 C C . GLY A 1 198 ? -15.136 -7.601 3.720 1.00 85.44 198 GLY A C 1
ATOM 1622 O O . GLY A 1 198 ? -14.762 -6.563 3.183 1.00 85.44 198 GLY A O 1
ATOM 1623 N N . ILE A 1 199 ? -14.292 -8.474 4.282 1.00 89.88 199 ILE A N 1
ATOM 1624 C CA . ILE A 1 199 ? -12.834 -8.325 4.312 1.00 89.88 199 ILE A CA 1
ATOM 1625 C C . ILE A 1 199 ? -12.233 -9.295 3.298 1.00 89.88 199 ILE A C 1
ATOM 1627 O O . ILE A 1 199 ? -12.475 -10.501 3.354 1.00 89.88 199 ILE A O 1
ATOM 1631 N N . THR A 1 200 ? -11.447 -8.764 2.366 1.00 87.56 200 THR A N 1
ATOM 1632 C CA . THR A 1 200 ? -10.800 -9.563 1.318 1.00 87.56 200 THR A CA 1
ATOM 1633 C C . THR A 1 200 ? -9.439 -10.061 1.810 1.00 87.56 200 THR A C 1
ATOM 1635 O O . THR A 1 200 ? -8.712 -9.271 2.405 1.00 87.56 200 THR A O 1
ATOM 1638 N N . PRO A 1 201 ? -9.058 -11.333 1.578 1.00 81.44 201 PRO A N 1
ATOM 1639 C CA . PRO A 1 201 ? -7.688 -11.779 1.817 1.00 81.44 201 PRO A CA 1
ATOM 1640 C C . PRO A 1 201 ? -6.746 -11.088 0.833 1.00 81.44 201 PRO A C 1
ATOM 1642 O O . PRO A 1 201 ? -6.931 -11.173 -0.382 1.00 81.44 201 PRO A O 1
ATOM 1645 N N . ASP A 1 202 ? -5.729 -10.418 1.357 1.00 71.75 202 ASP A N 1
ATOM 1646 C CA . ASP A 1 202 ? -4.793 -9.608 0.592 1.00 71.75 202 ASP A CA 1
ATOM 1647 C C . ASP A 1 202 ? -3.349 -10.106 0.724 1.00 71.75 202 ASP A C 1
ATOM 1649 O O . ASP A 1 202 ? -2.438 -9.514 0.167 1.00 71.75 202 ASP A O 1
ATOM 1653 N N . THR A 1 203 ? -3.080 -11.250 1.337 1.00 63.75 203 THR A N 1
ATOM 1654 C CA . THR A 1 203 ? -1.762 -11.882 1.217 1.00 63.75 203 THR A CA 1
ATOM 1655 C C . THR A 1 203 ? -1.619 -12.647 -0.110 1.00 63.75 203 THR A C 1
ATOM 1657 O O . THR A 1 203 ? -2.270 -13.678 -0.285 1.00 63.75 203 THR A O 1
ATOM 1660 N N . PRO A 1 204 ? -0.710 -12.249 -1.035 1.00 57.81 204 PRO A N 1
ATOM 1661 C CA . PRO A 1 204 ? -0.316 -13.100 -2.145 1.00 57.81 204 PRO A CA 1
ATOM 1662 C C . PRO A 1 204 ? 0.137 -14.477 -1.662 1.00 57.81 204 PRO A C 1
ATOM 1664 O O . PRO A 1 204 ? 1.045 -14.593 -0.832 1.00 57.81 204 PRO A O 1
ATOM 1667 N N . SER A 1 205 ? -0.458 -15.524 -2.229 1.00 40.28 205 SER A N 1
ATOM 1668 C CA . SER A 1 205 ? 0.111 -16.862 -2.183 1.00 40.28 205 SER A CA 1
ATOM 1669 C C . SER A 1 205 ? 1.417 -16.835 -2.976 1.00 40.28 205 SER A C 1
ATOM 1671 O O . SER A 1 205 ? 1.397 -16.876 -4.206 1.00 40.28 205 SER A O 1
ATOM 1673 N N . PHE A 1 206 ? 2.558 -16.730 -2.298 1.00 38.19 206 PHE A N 1
ATOM 1674 C CA . PHE A 1 206 ? 3.818 -17.099 -2.928 1.00 38.19 206 PHE A CA 1
ATOM 1675 C C . PHE A 1 206 ? 3.766 -18.614 -3.119 1.00 38.19 206 PHE A C 1
ATOM 1677 O O . PHE A 1 206 ? 3.778 -19.366 -2.145 1.00 38.19 206 PHE A O 1
ATOM 1684 N N . SER A 1 207 ? 3.632 -19.075 -4.361 1.00 26.00 207 SER A N 1
ATOM 1685 C CA . SER A 1 207 ? 4.006 -20.448 -4.676 1.00 26.00 207 SER A CA 1
ATOM 1686 C C . SER A 1 207 ? 5.512 -20.551 -4.443 1.00 26.00 207 SER A C 1
ATOM 1688 O O . SER A 1 207 ? 6.276 -19.894 -5.154 1.00 26.00 207 SER A O 1
ATOM 1690 N N . LEU A 1 208 ? 5.896 -21.291 -3.399 1.00 27.05 208 LEU A N 1
ATOM 1691 C CA . LEU A 1 208 ? 7.256 -21.796 -3.199 1.00 27.05 208 LEU A CA 1
ATOM 1692 C C . LEU A 1 208 ? 7.769 -22.496 -4.464 1.00 27.05 208 LEU A C 1
ATOM 1694 O O . LEU A 1 208 ? 6.950 -23.183 -5.120 1.00 27.05 208 LEU A O 1
#

Radius of gyration: 18.08 Å; chains: 1; bounding box: 66×36×45 Å

Sequence (208 aa):
MHLVEKQSPSEKELIQQIKEAERELLMLDKSDQALAQLSLTIRLYYLNGGNEEGKKKALNIIDKFKNTYPLKSHFAAFKSNGFVEFTDKSYQSAYKKALDTNVLEWHLTTAESGQVSGNYVLSIGTARDNYGCSYMEFNFPISLVYEENGRAEFYSWISYLIQNLEVLHGYAGLSIQLPHDRHPYQFYEYGVTRQYWGITPDTPSFSL

Organism: NCBI:txid1776742

Foldseek 3Di:
DDDPDDDDDDLVVVLVVVVVVQVVLFDADPVRFTQKGKWWKWKFKFFQCLDPLVLVLVLVVVVVLPVVDDWFWKDWPLQDPFIDGDDPVVVVVSVVSSNVDSKTWMKIFNDNGLRGFGQWIWTWIGDSDRPDIIMIMIIHHPCLSVDPVSVVVLVVSVVSDVVSTRTPDIDTAIEMTGRNPNPVPLVSRVVCCVVDVRYDYDDDDDPD